Protein AF-0000000068983010 (afdb_homodimer)

Radius of gyration: 20.4 Å; Cα contacts (8 Å, |Δi|>4): 588; chains: 2; bounding box: 43×66×49 Å

Structure (mmCIF, N/CA/C/O backbone):
data_AF-0000000068983010-model_v1
#
loop_
_entity.id
_entity.type
_entity.pdbx_description
1 polymer A0A066UBY5_9GAMM
#
loop_
_atom_site.group_PDB
_atom_site.id
_atom_site.type_symbol
_atom_site.label_atom_id
_atom_site.label_alt_id
_atom_site.label_comp_id
_atom_site.label_asym_id
_atom_site.label_entity_id
_atom_site.label_seq_id
_atom_site.pdbx_PDB_ins_code
_atom_site.Cartn_x
_atom_site.Cartn_y
_atom_site.Cartn_z
_atom_site.occupancy
_atom_site.B_iso_or_equiv
_atom_site.auth_seq_id
_atom_site.auth_comp_id
_atom_site.auth_asym_id
_atom_site.auth_atom_id
_atom_site.pdbx_PDB_model_num
ATOM 1 N N . MET A 1 1 ? -6.391 33.156 11.242 1 61.56 1 MET A N 1
ATOM 2 C CA . MET A 1 1 ? -6.16 32.812 9.844 1 61.56 1 MET A CA 1
ATOM 3 C C . MET A 1 1 ? -7.266 31.906 9.305 1 61.56 1 MET A C 1
ATOM 5 O O . MET A 1 1 ? -7.684 30.969 9.984 1 61.56 1 MET A O 1
ATOM 9 N N . ASN A 1 2 ? -7.977 32.406 8.289 1 79.44 2 ASN A N 1
ATOM 10 C CA . ASN A 1 2 ? -9.094 31.641 7.723 1 79.44 2 ASN A CA 1
ATOM 11 C C . ASN A 1 2 ? -8.617 30.438 6.922 1 79.44 2 ASN A C 1
ATOM 13 O O . ASN A 1 2 ? -8.008 30.594 5.863 1 79.44 2 ASN A O 1
ATOM 17 N N . VAL A 1 3 ? -8.664 29.297 7.594 1 84.75 3 VAL A N 1
ATOM 18 C CA . VAL A 1 3 ? -8.164 28.109 6.895 1 84.75 3 VAL A CA 1
ATOM 19 C C . VAL A 1 3 ? -9.344 27.266 6.422 1 84.75 3 VAL A C 1
ATOM 21 O O . VAL A 1 3 ? -10.398 27.25 7.055 1 84.75 3 VAL A O 1
ATOM 24 N N . SER A 1 4 ? -9.18 26.781 5.191 1 90.44 4 SER A N 1
ATOM 25 C CA . SER A 1 4 ? -10.164 25.859 4.633 1 90.44 4 SER A CA 1
ATOM 26 C C . SER A 1 4 ? -9.586 24.453 4.473 1 90.44 4 SER A C 1
ATOM 28 O O . SER A 1 4 ? -8.406 24.297 4.141 1 90.44 4 SER A O 1
ATOM 30 N N . LEU A 1 5 ? -10.445 23.531 4.836 1 91.62 5 LEU A N 1
ATOM 31 C CA . LEU A 1 5 ? -10.062 22.125 4.645 1 91.62 5 LEU A CA 1
ATOM 32 C C . LEU A 1 5 ? -10.859 21.5 3.512 1 91.62 5 LEU A C 1
ATOM 34 O O . LEU A 1 5 ? -12.086 21.578 3.494 1 91.62 5 LEU A O 1
ATOM 38 N N . ILE A 1 6 ? -10.141 20.938 2.568 1 88.62 6 ILE A N 1
ATOM 39 C CA . ILE A 1 6 ? -10.773 20.281 1.424 1 88.62 6 ILE A CA 1
ATOM 40 C C . ILE A 1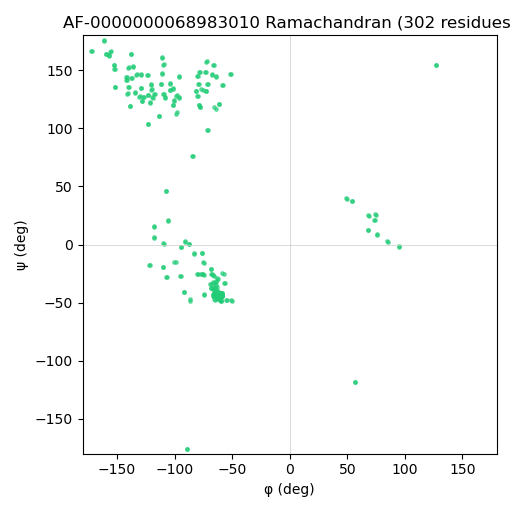 6 ? -10.32 18.828 1.332 1 88.62 6 ILE A C 1
ATOM 42 O O . ILE A 1 6 ? -9.18 18.516 1.66 1 88.62 6 ILE A O 1
ATOM 46 N N . GLU A 1 7 ? -11.281 17.953 0.859 1 88.5 7 GLU A N 1
ATOM 47 C CA . GLU A 1 7 ? -10.953 16.531 0.808 1 88.5 7 GLU A CA 1
ATOM 48 C C . GLU A 1 7 ? -11.484 15.883 -0.468 1 88.5 7 GLU A C 1
ATOM 50 O O . GLU A 1 7 ? -12.5 16.328 -1.017 1 88.5 7 GLU A O 1
ATOM 55 N N . GLY A 1 8 ? -10.797 14.828 -0.878 1 82.12 8 GLY A N 1
ATOM 56 C CA . GLY A 1 8 ? -11.305 14.016 -1.969 1 82.12 8 GLY A CA 1
ATOM 57 C C . GLY A 1 8 ? -10.305 13.82 -3.09 1 82.12 8 GLY A C 1
ATOM 58 O O . GLY A 1 8 ? -9.375 14.617 -3.24 1 82.12 8 GLY A O 1
ATOM 59 N N . SER A 1 9 ? -10.43 12.75 -3.85 1 71.81 9 SER A N 1
ATOM 60 C CA . SER A 1 9 ? -9.578 12.461 -5 1 71.81 9 SER A CA 1
ATOM 61 C C . SER A 1 9 ? -9.758 13.516 -6.094 1 71.81 9 SER A C 1
ATOM 63 O O . SER A 1 9 ? -8.789 13.898 -6.758 1 71.81 9 SER A O 1
ATOM 65 N N . LEU A 1 10 ? -10.891 14.039 -6.207 1 69.5 10 LEU A N 1
ATOM 66 C CA . LEU A 1 10 ? -11.172 15.047 -7.223 1 69.5 10 LEU A CA 1
ATOM 67 C C . LEU A 1 10 ? -10.43 16.344 -6.922 1 69.5 10 LEU A C 1
ATOM 69 O O . LEU A 1 10 ? -9.93 17 -7.836 1 69.5 10 LEU A O 1
ATOM 73 N N . VAL A 1 11 ? -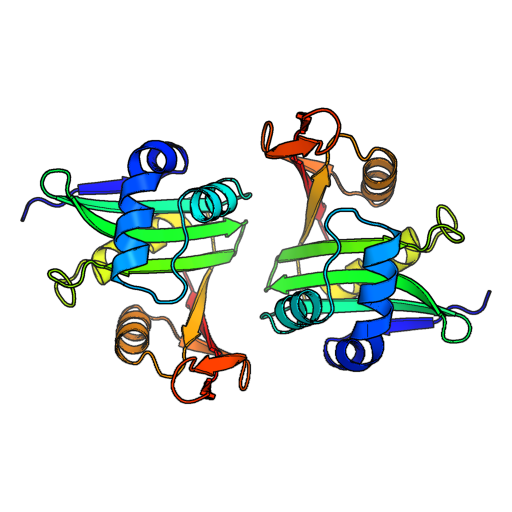10.281 16.625 -5.715 1 72.25 11 VAL A N 1
ATOM 74 C CA . VAL A 1 11 ? -9.562 17.828 -5.293 1 72.25 11 VAL A CA 1
ATOM 75 C C . VAL A 1 11 ? -8.086 17.703 -5.656 1 72.25 11 VAL A C 1
ATOM 77 O O . VAL A 1 11 ? -7.445 18.688 -6.027 1 72.25 11 VAL A O 1
ATOM 80 N N . ALA A 1 12 ? -7.789 16.484 -5.727 1 72.81 12 ALA A N 1
ATOM 81 C CA . ALA A 1 12 ? -6.371 16.172 -5.906 1 72.81 12 ALA A CA 1
ATOM 82 C C . ALA A 1 12 ? -5.859 16.719 -7.238 1 72.81 12 ALA A C 1
ATOM 84 O O . ALA A 1 12 ? -4.742 17.234 -7.316 1 72.81 12 ALA A O 1
ATOM 85 N N . LYS A 1 13 ? -6.688 16.672 -8.234 1 81.12 13 LYS A N 1
ATOM 86 C CA . LYS A 1 13 ? -6.219 17.062 -9.562 1 81.12 13 LYS A CA 1
ATOM 87 C C . LYS A 1 13 ? -5.879 18.562 -9.602 1 81.12 13 LYS A C 1
ATOM 89 O O . LYS A 1 13 ? -4.902 18.953 -10.234 1 81.12 13 LYS A O 1
ATOM 94 N N . TYR A 1 14 ? -6.578 19.297 -8.867 1 87.06 14 TYR A N 1
ATOM 95 C CA . TYR A 1 14 ? -6.383 20.734 -8.82 1 87.06 14 TYR A CA 1
ATOM 96 C C . TYR A 1 14 ? -5.129 21.094 -8.023 1 87.06 14 TYR A C 1
ATOM 98 O O . TYR A 1 14 ? -4.438 22.062 -8.344 1 87.06 14 TYR A O 1
ATOM 106 N N . TYR A 1 15 ? -4.77 20.266 -7.172 1 92.38 15 TYR A N 1
ATOM 107 C CA . TYR A 1 15 ? -3.727 20.625 -6.219 1 92.38 15 TYR A CA 1
ATOM 108 C C . TYR A 1 15 ? -2.439 19.859 -6.508 1 92.38 15 TYR A C 1
ATOM 110 O O . TYR A 1 15 ? -1.436 20.047 -5.816 1 92.38 15 TYR A O 1
ATOM 118 N N . LEU A 1 16 ? -2.451 19.078 -7.496 1 94.38 16 LEU A N 1
ATOM 119 C CA . LEU A 1 16 ? -1.327 18.172 -7.723 1 94.38 16 LEU A CA 1
ATOM 120 C C . LEU A 1 16 ? -0.015 18.953 -7.797 1 94.38 16 LEU A C 1
ATOM 122 O O . LEU A 1 16 ? 0.958 18.594 -7.129 1 94.38 16 LEU A O 1
ATOM 126 N N . GLU A 1 17 ? -0.003 20 -8.547 1 95.5 17 GLU A N 1
ATOM 127 C CA . GLU A 1 17 ? 1.214 20.781 -8.719 1 95.5 17 GLU A CA 1
ATOM 128 C C . GLU A 1 17 ? 1.62 21.453 -7.406 1 95.5 17 GLU A C 1
ATOM 130 O O . GLU A 1 17 ? 2.807 21.531 -7.082 1 95.5 17 GLU A O 1
ATOM 135 N N . LYS A 1 18 ? 0.673 22.016 -6.73 1 95.69 18 LYS A N 1
ATOM 136 C CA . LYS A 1 18 ? 0.95 22.672 -5.461 1 95.69 18 LYS A CA 1
ATOM 137 C C . LYS A 1 18 ? 1.506 21.688 -4.434 1 95.69 18 LYS A C 1
ATOM 139 O O . LYS A 1 18 ? 2.436 22.016 -3.693 1 95.69 18 LYS A O 1
ATOM 144 N N . LEU A 1 19 ? 0.944 20.531 -4.434 1 96.25 19 LEU A N 1
ATOM 145 C CA . LEU A 1 19 ? 1.413 19.5 -3.516 1 96.25 19 LEU A CA 1
ATOM 146 C C . LEU A 1 19 ? 2.84 19.078 -3.852 1 96.25 19 LEU A C 1
ATOM 148 O O . LEU A 1 19 ? 3.678 18.938 -2.959 1 96.25 19 LEU A O 1
ATOM 152 N N . ALA A 1 20 ? 3.082 18.906 -5.133 1 96.94 20 ALA A N 1
ATOM 153 C CA . ALA A 1 20 ? 4.422 18.516 -5.57 1 96.94 20 ALA A CA 1
ATOM 154 C C . ALA A 1 20 ? 5.449 19.578 -5.195 1 96.94 20 ALA A C 1
ATOM 156 O O . ALA A 1 20 ? 6.566 19.25 -4.785 1 96.94 20 ALA A O 1
ATOM 157 N N . ARG A 1 21 ? 5.066 20.781 -5.387 1 96.12 21 ARG A N 1
ATOM 158 C CA . ARG A 1 21 ? 5.957 21.875 -5.016 1 96.12 21 ARG A CA 1
ATOM 159 C C . ARG A 1 21 ? 6.27 21.844 -3.523 1 96.12 21 ARG A C 1
ATOM 161 O O . ARG A 1 21 ? 7.43 21.969 -3.123 1 96.12 21 ARG A O 1
ATOM 168 N N . LEU A 1 22 ? 5.242 21.703 -2.717 1 96.38 22 LEU A N 1
ATOM 169 C CA . LEU A 1 22 ? 5.438 21.609 -1.273 1 96.38 22 LEU A CA 1
ATOM 170 C C . LEU A 1 22 ? 6.312 20.422 -0.907 1 96.38 22 LEU A C 1
ATOM 172 O O . LEU A 1 22 ? 7.199 20.531 -0.055 1 96.38 22 LEU A O 1
ATOM 176 N N . GLU A 1 23 ? 6.027 19.297 -1.547 1 96.69 23 GLU A N 1
ATOM 177 C CA . GLU A 1 23 ? 6.875 18.125 -1.382 1 96.69 23 GLU A CA 1
ATOM 178 C C . GLU A 1 23 ? 8.344 18.469 -1.6 1 96.69 23 GLU A C 1
ATOM 180 O O . GLU A 1 23 ? 9.195 18.125 -0.771 1 96.69 23 GLU A O 1
ATOM 185 N N . SER A 1 24 ? 8.648 19.125 -2.629 1 96.62 24 SER A N 1
ATOM 186 C CA . SER A 1 24 ? 10.023 19.422 -3.014 1 96.62 24 SER A CA 1
ATOM 187 C C . SER A 1 24 ? 10.695 20.344 -1.999 1 96.62 24 SER A C 1
ATOM 189 O O . SER A 1 24 ? 11.914 20.297 -1.825 1 96.62 24 SER A O 1
ATOM 191 N N . GLU A 1 25 ? 9.984 21.125 -1.323 1 95.94 25 GLU A N 1
ATOM 192 C CA . GLU A 1 25 ? 10.5 22.031 -0.314 1 95.94 25 GLU A CA 1
ATOM 193 C C . GLU A 1 25 ? 10.781 21.312 1.001 1 95.94 25 GLU A C 1
ATOM 195 O O . GLU A 1 25 ? 11.625 21.75 1.789 1 95.94 25 GLU A O 1
ATOM 200 N N . LEU A 1 26 ? 10.062 20.234 1.185 1 94.62 26 LEU A N 1
ATOM 201 C CA . LEU A 1 26 ? 10.039 19.672 2.529 1 94.62 26 LEU A CA 1
ATOM 202 C C . LEU A 1 26 ? 10.852 18.375 2.586 1 94.62 26 LEU A C 1
ATOM 204 O O . LEU A 1 26 ? 11.398 18.031 3.637 1 94.62 26 LEU A O 1
ATOM 208 N N . PHE A 1 27 ? 10.93 17.688 1.42 1 93.19 27 PHE A N 1
ATOM 209 C CA . PHE A 1 27 ? 11.445 16.328 1.504 1 93.19 27 PHE A CA 1
ATOM 210 C C . PHE A 1 27 ? 12.562 16.109 0.498 1 93.19 27 PHE A C 1
ATOM 212 O O . PHE A 1 27 ? 12.492 16.594 -0.634 1 93.19 27 PHE A O 1
ATOM 219 N N . ASN A 1 28 ? 13.539 15.266 0.911 1 90 28 ASN A N 1
ATOM 220 C CA . ASN A 1 28 ? 14.594 14.844 -0.007 1 90 28 ASN A CA 1
ATOM 221 C C . ASN A 1 28 ? 14.102 13.789 -0.986 1 90 28 ASN A C 1
ATOM 223 O O . ASN A 1 28 ? 14.617 13.672 -2.096 1 90 28 ASN A O 1
ATOM 227 N N . ASP A 1 29 ? 13.055 13.039 -0.563 1 91.19 29 ASP A N 1
ATOM 228 C CA . ASP A 1 29 ? 12.43 12.031 -1.41 1 91.19 29 ASP A CA 1
ATOM 229 C C . ASP A 1 29 ? 11.055 12.5 -1.894 1 91.19 29 ASP A C 1
ATOM 231 O O . ASP A 1 29 ? 10.102 11.719 -1.928 1 91.19 29 ASP A O 1
ATOM 235 N N . ALA A 1 30 ? 11.055 13.703 -2.318 1 96.31 30 ALA A N 1
ATOM 236 C CA . ALA A 1 30 ? 9.82 14.383 -2.697 1 96.31 30 ALA A CA 1
ATOM 237 C C . ALA A 1 30 ? 9.094 13.625 -3.805 1 96.31 30 ALA A C 1
ATOM 239 O O . ALA A 1 30 ? 9.727 13.133 -4.742 1 96.31 30 ALA A O 1
ATOM 240 N N . TRP A 1 31 ? 7.809 13.539 -3.645 1 96 31 TRP A N 1
ATOM 241 C CA . TRP A 1 31 ? 6.949 13.016 -4.703 1 96 31 TRP A CA 1
ATOM 242 C C . TRP A 1 31 ? 6.648 14.094 -5.738 1 96 31 TRP A C 1
ATOM 244 O O . TRP A 1 31 ? 6.305 15.227 -5.387 1 96 31 TRP A O 1
ATOM 254 N N . ASP A 1 32 ? 6.805 13.75 -6.941 1 96.62 32 ASP A N 1
ATOM 255 C CA . ASP A 1 32 ? 6.43 14.688 -7.996 1 96.62 32 ASP A CA 1
ATOM 256 C C . ASP A 1 32 ? 4.969 14.508 -8.398 1 96.62 32 ASP A C 1
ATOM 258 O O . ASP A 1 32 ? 4.238 13.734 -7.777 1 96.62 32 ASP A O 1
ATOM 262 N N . VAL A 1 33 ? 4.566 15.242 -9.391 1 95.38 33 VAL A N 1
ATOM 263 C CA . VAL A 1 33 ? 3.172 15.258 -9.828 1 95.38 33 VAL A CA 1
ATOM 264 C C . VAL A 1 33 ? 2.742 13.852 -10.234 1 95.38 33 VAL A C 1
ATOM 266 O O . VAL A 1 33 ? 1.666 13.383 -9.844 1 95.38 33 VAL A O 1
ATOM 269 N N . LEU A 1 34 ? 3.525 13.156 -10.938 1 91.69 34 LEU A N 1
ATOM 270 C CA . LEU A 1 34 ? 3.201 11.82 -11.422 1 91.69 34 LEU A CA 1
ATOM 271 C C . LEU A 1 34 ? 3.07 10.836 -10.266 1 91.69 34 LEU A C 1
ATOM 273 O O . LEU A 1 34 ? 2.16 10.008 -10.25 1 91.69 34 LEU A O 1
ATOM 277 N N . ALA A 1 35 ? 3.979 10.914 -9.352 1 93 35 ALA A N 1
ATOM 278 C CA . ALA A 1 35 ? 3.949 10.031 -8.188 1 93 35 ALA A CA 1
ATOM 279 C C . ALA A 1 35 ? 2.693 10.266 -7.352 1 93 35 ALA A C 1
ATOM 281 O O . ALA A 1 35 ? 2.01 9.312 -6.969 1 93 35 ALA A O 1
ATOM 282 N N . ILE A 1 36 ? 2.365 11.539 -7.105 1 94.94 36 ILE A N 1
ATOM 283 C CA . ILE A 1 36 ? 1.188 11.867 -6.312 1 94.94 36 ILE A CA 1
ATOM 284 C C . ILE A 1 36 ? -0.073 11.406 -7.043 1 94.94 36 ILE A C 1
ATOM 286 O O . ILE A 1 36 ? -0.959 10.797 -6.441 1 94.94 36 ILE A O 1
ATOM 290 N N . SER A 1 37 ? -0.12 11.664 -8.266 1 91.44 37 SER A N 1
ATOM 291 C CA . SER A 1 37 ? -1.269 11.242 -9.062 1 91.44 37 SER A CA 1
ATOM 292 C C . SER A 1 37 ? -1.446 9.727 -9.031 1 91.44 37 SER A C 1
ATOM 294 O O . SER A 1 37 ? -2.568 9.234 -8.906 1 91.44 37 SER A O 1
ATOM 296 N N . SER A 1 38 ? -0.349 9.016 -9.148 1 88.12 38 SER A N 1
ATOM 297 C CA . SER A 1 38 ? -0.387 7.555 -9.117 1 88.12 38 SER A CA 1
ATOM 298 C C . SER A 1 38 ? -0.933 7.047 -7.785 1 88.12 38 SER A C 1
ATOM 300 O O . SER A 1 38 ? -1.796 6.164 -7.758 1 88.12 38 SER A O 1
ATOM 302 N N . VAL A 1 39 ? -0.437 7.613 -6.762 1 91.12 39 VAL A N 1
ATOM 303 C CA . VAL A 1 39 ? -0.874 7.207 -5.43 1 91.12 39 VAL A CA 1
ATOM 304 C C . VAL A 1 39 ? -2.363 7.5 -5.262 1 91.12 39 VAL A C 1
ATOM 306 O O . VAL A 1 39 ? -3.117 6.66 -4.766 1 91.12 39 VAL A O 1
ATOM 309 N N . LEU A 1 40 ? -2.812 8.617 -5.715 1 92.56 40 LEU A N 1
ATOM 310 C CA . LEU A 1 40 ? -4.188 9.062 -5.504 1 92.56 40 LEU A CA 1
ATOM 311 C C . LEU A 1 40 ? -5.152 8.289 -6.398 1 92.56 40 LEU A C 1
ATOM 313 O O . LEU A 1 40 ? -6.363 8.312 -6.172 1 92.56 40 LEU A O 1
ATOM 317 N N . SER A 1 41 ? -4.652 7.645 -7.367 1 87.38 41 SER A N 1
ATOM 318 C CA . SER A 1 41 ? -5.492 6.84 -8.25 1 87.38 41 SER A CA 1
ATOM 319 C C . SER A 1 41 ? -5.758 5.461 -7.648 1 87.38 41 SER A C 1
ATOM 321 O O . SER A 1 41 ? -6.594 4.711 -8.156 1 87.38 41 SER A O 1
ATOM 323 N N . GLY A 1 42 ? -5.109 5.176 -6.566 1 88.75 42 GLY A N 1
ATOM 324 C CA . GLY A 1 42 ? -5.277 3.883 -5.93 1 88.75 42 GLY A CA 1
ATOM 325 C C . GLY A 1 42 ? -6.621 3.729 -5.242 1 88.75 42 GLY A C 1
ATOM 326 O O . GLY A 1 42 ? -7.223 4.715 -4.816 1 88.75 42 GLY A O 1
ATOM 327 N N . PHE A 1 43 ? -7.035 2.451 -5.066 1 89.94 43 PHE A N 1
ATOM 328 C CA . PHE A 1 43 ? -8.281 2.137 -4.375 1 89.94 43 PHE A CA 1
ATOM 329 C C . PHE A 1 43 ? -8.242 2.637 -2.938 1 89.94 43 PHE A C 1
ATOM 331 O O . PHE A 1 43 ? -7.309 2.338 -2.193 1 89.94 43 PHE A O 1
ATOM 338 N N . GLY A 1 44 ? -9.219 3.531 -2.623 1 92.12 44 GLY A N 1
ATOM 339 C CA . GLY A 1 44 ? -9.328 4.035 -1.264 1 92.12 44 GLY A CA 1
ATOM 340 C C . GLY A 1 44 ? -8.43 5.223 -0.991 1 92.12 44 GLY A C 1
ATOM 341 O O . GLY A 1 44 ? -8.414 5.758 0.12 1 92.12 44 GLY A O 1
ATOM 342 N N . ALA A 1 45 ? -7.723 5.652 -2.016 1 93.31 45 ALA A N 1
ATOM 343 C CA . ALA A 1 45 ? -6.789 6.762 -1.823 1 93.31 45 ALA A CA 1
ATOM 344 C C . ALA A 1 45 ? -7.527 8.094 -1.793 1 93.31 45 ALA A C 1
ATOM 346 O O . ALA A 1 45 ? -8.539 8.266 -2.473 1 93.31 45 ALA A O 1
ATOM 347 N N . GLY A 1 46 ? -6.969 9 -1.017 1 94.31 46 GLY A N 1
ATOM 348 C CA . GLY A 1 46 ? -7.48 10.359 -0.938 1 94.31 46 GLY A CA 1
ATOM 349 C C . GLY A 1 46 ? -6.473 11.344 -0.371 1 94.31 46 GLY A C 1
ATOM 350 O O . GLY A 1 46 ? -5.367 10.953 0.01 1 94.31 46 GLY A O 1
ATOM 351 N N . VAL A 1 47 ? -6.941 12.617 -0.389 1 96.88 47 VAL A N 1
ATOM 352 C CA . VAL A 1 47 ? -6.07 13.656 0.136 1 96.88 47 VAL A CA 1
ATOM 353 C C . VAL A 1 47 ? -6.898 14.688 0.898 1 96.88 47 VAL A C 1
ATOM 355 O O . VAL A 1 47 ? -8.047 14.961 0.537 1 96.88 47 VAL A O 1
ATOM 358 N N . ILE A 1 48 ? -6.375 15.148 1.947 1 96.31 48 ILE A N 1
ATOM 359 C CA . ILE A 1 48 ? -6.867 16.297 2.691 1 96.31 48 ILE A CA 1
ATOM 360 C C . ILE A 1 48 ? -5.898 17.469 2.527 1 96.31 48 ILE A C 1
ATOM 362 O O . ILE A 1 48 ? -4.691 17.312 2.717 1 96.31 48 ILE A O 1
ATOM 366 N N . VAL A 1 49 ? -6.488 18.641 2.16 1 96.12 49 VAL A N 1
ATOM 367 C CA . VAL A 1 49 ? -5.66 19.828 1.953 1 96.12 49 VAL A CA 1
ATOM 368 C C . VAL A 1 49 ? -6.148 20.953 2.854 1 96.12 49 VAL A C 1
ATOM 370 O O . VAL A 1 49 ? -7.352 21.203 2.951 1 96.12 49 VAL A O 1
ATOM 373 N N . VAL A 1 50 ? -5.211 21.5 3.557 1 95.44 50 VAL A N 1
ATOM 374 C CA . VAL A 1 50 ? -5.473 22.734 4.297 1 95.44 50 VAL A CA 1
ATOM 375 C C . VAL A 1 50 ? -4.91 23.922 3.525 1 95.44 50 VAL A C 1
ATOM 377 O O . VAL A 1 50 ? -3.721 23.969 3.211 1 95.44 50 VAL A O 1
ATOM 380 N N . GLU A 1 51 ? -5.762 24.812 3.26 1 93.94 51 GLU A N 1
ATOM 381 C CA . GLU A 1 51 ? -5.336 25.953 2.451 1 93.94 51 GLU A CA 1
ATOM 382 C C . GLU A 1 51 ? -5.801 27.266 3.062 1 93.94 51 GLU A C 1
ATOM 384 O O . GLU A 1 51 ? -6.797 27.312 3.791 1 93.94 51 GLU A O 1
ATOM 389 N N . SER A 1 52 ? -4.98 28.281 2.885 1 92.81 52 SER A N 1
ATOM 390 C CA . SER A 1 52 ? -5.32 29.672 3.189 1 92.81 52 SER A CA 1
ATOM 391 C C . SER A 1 52 ? -4.895 30.594 2.064 1 92.81 52 SER A C 1
ATOM 393 O O . SER A 1 52 ? -3.75 30.547 1.606 1 92.81 52 SER A O 1
ATOM 395 N N . ASP A 1 53 ? -5.848 31.5 1.597 1 90.38 53 ASP A N 1
ATOM 396 C CA . ASP A 1 53 ? -5.57 32.469 0.552 1 90.38 53 ASP A CA 1
ATOM 397 C C . ASP A 1 53 ? -4.902 31.812 -0.655 1 90.38 53 ASP A C 1
ATOM 399 O O . ASP A 1 53 ? -3.867 32.281 -1.131 1 90.38 53 ASP A O 1
ATOM 403 N N . GLN A 1 54 ? -5.324 30.609 -1.044 1 85.88 54 GLN A N 1
ATOM 404 C CA . GLN A 1 54 ? -4.926 29.859 -2.232 1 85.88 54 GLN A CA 1
ATOM 405 C C . GLN A 1 54 ? -3.541 29.25 -2.059 1 85.88 54 GLN A C 1
ATOM 407 O O . GLN A 1 54 ? -2.961 28.734 -3.016 1 85.88 54 GLN A O 1
ATOM 412 N N . GLU A 1 55 ? -3.117 29.375 -0.814 1 91.75 55 GLU A N 1
ATOM 413 C CA . GLU A 1 55 ? -1.85 28.719 -0.501 1 91.75 55 GLU A CA 1
ATOM 414 C C . GLU A 1 55 ? -2.07 27.438 0.291 1 91.75 55 GLU A C 1
ATOM 416 O O . GLU A 1 55 ? -2.844 27.422 1.25 1 91.75 55 GLU A O 1
ATOM 421 N N . VAL A 1 56 ? -1.395 26.406 -0.143 1 94.75 56 VAL A N 1
ATOM 422 C CA . VAL A 1 56 ? -1.475 25.156 0.592 1 94.75 56 VAL A CA 1
ATOM 423 C C . VAL A 1 56 ? -0.578 25.219 1.826 1 94.75 56 VAL A C 1
ATOM 425 O O . VAL A 1 56 ? 0.635 25.406 1.711 1 94.75 56 VAL A O 1
ATOM 428 N N . LEU A 1 57 ? -1.2 25.062 2.99 1 95.81 57 LEU A N 1
ATOM 429 C CA . LEU A 1 57 ? -0.474 25.141 4.254 1 95.81 57 LEU A CA 1
ATOM 430 C C . LEU A 1 57 ? -0.064 23.75 4.727 1 95.81 57 LEU A C 1
ATOM 432 O O . LEU A 1 57 ? 0.899 23.609 5.484 1 95.81 57 LEU A O 1
ATOM 436 N N . GLY A 1 58 ? -0.821 22.734 4.328 1 96.12 58 GLY A N 1
ATOM 437 C CA . GLY A 1 58 ? -0.557 21.344 4.684 1 96.12 58 GLY A CA 1
ATOM 438 C C . GLY A 1 58 ? -1.457 20.359 3.963 1 96.12 58 GLY A C 1
ATOM 439 O O . GLY A 1 58 ? -2.416 20.766 3.299 1 96.12 58 GLY A O 1
ATOM 440 N N . TYR A 1 59 ? -1.056 19.094 4.043 1 96.81 59 TYR A N 1
ATOM 441 C CA . TYR A 1 59 ? -1.854 18.062 3.393 1 96.81 59 TYR A CA 1
ATOM 442 C C . TYR A 1 59 ? -1.604 16.703 4.027 1 96.81 59 TYR A C 1
ATOM 444 O O . TYR A 1 59 ? -0.655 16.531 4.797 1 96.81 59 TYR A O 1
ATOM 452 N N . CYS A 1 60 ? -2.516 15.805 3.766 1 97.5 60 CYS A N 1
ATOM 453 C CA . CYS A 1 60 ? -2.375 14.391 4.113 1 97.5 60 CYS A CA 1
ATOM 454 C C . CYS A 1 60 ? -2.875 13.5 2.984 1 97.5 60 CYS A C 1
ATOM 456 O O . CYS A 1 60 ? -4.023 13.625 2.553 1 97.5 60 CYS A O 1
ATOM 458 N N . ILE A 1 61 ? -1.996 12.734 2.498 1 97.06 61 ILE A N 1
ATOM 459 C CA . ILE A 1 61 ? -2.381 11.695 1.556 1 97.06 61 ILE A CA 1
ATOM 460 C C . IL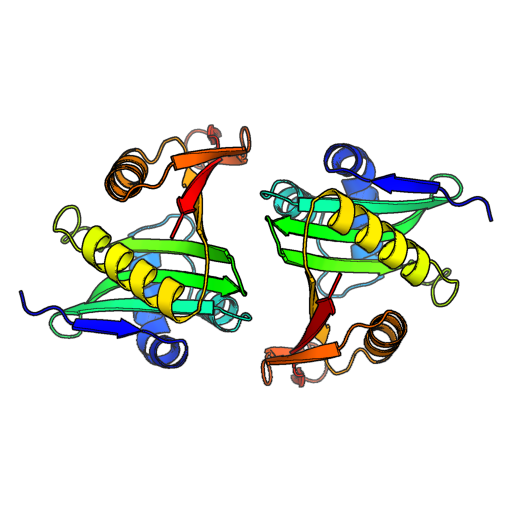E A 1 61 ? -2.564 10.375 2.299 1 97.06 61 ILE A C 1
ATOM 462 O O . ILE A 1 61 ? -1.691 9.953 3.064 1 97.06 61 ILE A O 1
ATOM 466 N N . TYR A 1 62 ? -3.742 9.789 2.088 1 97 62 TYR A N 1
ATOM 467 C CA . TYR A 1 62 ? -4.086 8.578 2.832 1 97 62 TYR A CA 1
ATOM 468 C C . TYR A 1 62 ? -4.758 7.555 1.926 1 97 62 TYR A C 1
ATOM 470 O O . TYR A 1 62 ? -5.102 7.859 0.782 1 97 62 TYR A O 1
ATOM 478 N N . GLN A 1 63 ? -4.797 6.352 2.42 1 95.44 63 GLN A N 1
ATOM 479 C CA . GLN A 1 63 ? -5.578 5.281 1.807 1 95.44 63 GLN A CA 1
ATOM 480 C C . GLN A 1 63 ? -6.48 4.605 2.834 1 95.44 63 GLN A C 1
ATOM 482 O O . GLN A 1 63 ? -6.02 4.199 3.902 1 95.44 63 GLN A O 1
ATOM 487 N N . ALA A 1 64 ? -7.762 4.594 2.559 1 95.19 64 ALA A N 1
ATOM 488 C CA . ALA A 1 64 ? -8.727 3.906 3.414 1 95.19 64 ALA A CA 1
ATOM 489 C C . ALA A 1 64 ? -9.352 2.717 2.691 1 95.19 64 ALA A C 1
ATOM 491 O O . ALA A 1 64 ? -10.117 2.893 1.741 1 95.19 64 ALA A O 1
ATOM 492 N N . VAL A 1 65 ? -8.992 1.576 3.17 1 94.5 65 VAL A N 1
ATOM 493 C CA . VAL A 1 65 ? -9.5 0.339 2.592 1 94.5 65 VAL A CA 1
ATOM 494 C C . VAL A 1 65 ? -10.188 -0.492 3.672 1 94.5 65 VAL A C 1
ATOM 496 O O . VAL A 1 65 ? -9.523 -1.105 4.508 1 94.5 65 VAL A O 1
ATOM 499 N N . PHE A 1 66 ? -11.508 -0.45 3.602 1 94.31 66 PHE A N 1
ATOM 500 C CA . PHE A 1 66 ? -12.32 -1.161 4.578 1 94.31 66 PHE A CA 1
ATOM 501 C C . PHE A 1 66 ? -11.977 -0.72 5.996 1 94.31 66 PHE A C 1
ATOM 503 O O . PHE A 1 66 ? -12.062 0.465 6.32 1 94.31 66 PHE A O 1
ATOM 510 N N . GLU A 1 67 ? -11.492 -1.643 6.859 1 96.12 67 GLU A N 1
ATOM 511 C CA . GLU A 1 67 ? -11.367 -1.325 8.281 1 96.12 67 GLU A CA 1
ATOM 512 C C . GLU A 1 67 ? -10.031 -0.659 8.578 1 96.12 67 GLU A C 1
ATOM 514 O O . GLU A 1 67 ? -9.758 -0.287 9.727 1 96.12 67 GLU A O 1
ATOM 519 N N . VAL A 1 68 ? -9.227 -0.473 7.547 1 96.94 68 VAL A N 1
ATOM 520 C CA . VAL A 1 68 ? -7.887 0.045 7.789 1 96.94 68 VAL A CA 1
ATOM 521 C C . VAL A 1 68 ? -7.645 1.278 6.922 1 96.94 68 VAL A C 1
ATOM 523 O O . VAL A 1 68 ? -7.867 1.248 5.711 1 96.94 68 VAL A O 1
ATOM 526 N N . ALA A 1 69 ? -7.25 2.316 7.539 1 97.75 69 ALA A N 1
ATOM 527 C CA . ALA A 1 69 ? -6.723 3.488 6.848 1 97.75 69 ALA A CA 1
ATOM 528 C C . ALA A 1 69 ? -5.227 3.652 7.105 1 97.75 69 ALA A C 1
ATOM 530 O O . ALA A 1 69 ? -4.727 3.264 8.164 1 97.75 69 ALA A O 1
ATOM 531 N N . GLU A 1 70 ? -4.562 4.156 6.156 1 97.81 70 GLU A N 1
ATOM 532 C CA . GLU A 1 70 ? -3.129 4.391 6.281 1 97.81 70 GLU A CA 1
ATOM 533 C C . GLU A 1 70 ? -2.764 5.809 5.848 1 97.81 70 GLU A C 1
ATOM 535 O O . GLU A 1 70 ? -3.182 6.262 4.781 1 97.81 70 GLU A O 1
ATOM 540 N N . ILE A 1 71 ? -2.08 6.488 6.707 1 98.25 71 ILE A N 1
ATOM 541 C CA . ILE A 1 71 ? -1.469 7.754 6.312 1 98.25 71 ILE A CA 1
ATOM 542 C C . ILE A 1 71 ? -0.197 7.484 5.512 1 98.25 71 ILE A C 1
ATOM 544 O O . ILE A 1 71 ? 0.749 6.879 6.023 1 98.25 71 ILE A O 1
ATOM 548 N N . LEU A 1 72 ? -0.197 7.918 4.32 1 96.62 72 LEU A N 1
ATOM 549 C CA . LEU A 1 72 ? 0.946 7.695 3.443 1 96.62 72 LEU A CA 1
ATOM 550 C C . LEU A 1 72 ? 1.932 8.859 3.531 1 96.62 72 LEU A C 1
ATOM 552 O O . LEU A 1 72 ? 3.146 8.648 3.484 1 96.62 72 LEU A O 1
ATOM 556 N N . ARG A 1 73 ? 1.363 10.031 3.578 1 96.62 73 ARG A N 1
ATOM 557 C CA . ARG A 1 73 ? 2.145 11.258 3.645 1 96.62 73 ARG A CA 1
ATOM 558 C C . ARG A 1 73 ? 1.376 12.359 4.367 1 96.62 73 ARG A C 1
ATOM 560 O O . ARG A 1 73 ? 0.173 12.531 4.156 1 96.62 73 ARG A O 1
ATOM 567 N N . ILE A 1 74 ? 2.086 13.008 5.223 1 96.94 74 ILE A N 1
ATOM 568 C CA . ILE A 1 74 ? 1.521 14.188 5.863 1 96.94 74 ILE A CA 1
ATOM 569 C C . ILE A 1 74 ? 2.588 15.273 5.973 1 96.94 74 ILE A C 1
ATOM 571 O O . ILE A 1 74 ? 3.744 14.992 6.285 1 96.94 74 ILE A O 1
ATOM 575 N N . ALA A 1 75 ? 2.143 16.5 5.617 1 95.88 75 ALA A N 1
ATOM 576 C CA . ALA A 1 75 ? 3.127 17.578 5.656 1 95.88 75 ALA A CA 1
ATOM 577 C C . ALA A 1 75 ? 2.459 18.922 5.918 1 95.88 75 ALA A C 1
ATOM 579 O O . ALA A 1 75 ? 1.287 19.109 5.586 1 95.88 75 ALA A O 1
ATOM 580 N N . THR A 1 76 ? 3.217 19.734 6.527 1 96.12 76 THR A N 1
ATOM 581 C CA . THR A 1 76 ? 2.857 21.125 6.781 1 96.12 76 THR A CA 1
ATOM 582 C C . THR A 1 76 ? 3.969 22.062 6.32 1 96.12 76 THR A C 1
ATOM 584 O O . THR A 1 76 ? 5.148 21.797 6.562 1 96.12 76 THR A O 1
ATOM 587 N N . ALA A 1 77 ? 3.549 23.094 5.652 1 95.94 77 ALA A N 1
ATOM 588 C CA . ALA A 1 77 ? 4.531 24.078 5.215 1 95.94 77 ALA A CA 1
ATOM 589 C C . ALA A 1 77 ? 5.406 24.531 6.383 1 95.94 77 ALA A C 1
ATOM 591 O O . ALA A 1 77 ? 4.918 24.703 7.5 1 95.94 77 ALA A O 1
ATOM 592 N N . LYS A 1 78 ? 6.637 24.828 6.086 1 94 78 LYS A N 1
ATOM 593 C CA . LYS A 1 78 ? 7.621 25.141 7.117 1 94 78 LYS A CA 1
ATOM 594 C C . LYS A 1 78 ? 7.184 26.328 7.965 1 94 78 LYS A C 1
ATOM 596 O O . LYS A 1 78 ? 7.27 26.281 9.195 1 94 78 LYS A O 1
ATOM 601 N N . HIS A 1 79 ? 6.668 27.312 7.375 1 92 79 HIS A N 1
ATOM 602 C CA . HIS A 1 79 ? 6.316 28.562 8.062 1 92 79 HIS A CA 1
ATOM 603 C C . HIS A 1 79 ? 5.039 28.391 8.875 1 92 79 HIS A C 1
ATOM 605 O O . HIS A 1 79 ? 4.672 29.281 9.648 1 92 79 HIS A O 1
ATOM 611 N N . CYS A 1 80 ? 4.367 27.25 8.75 1 91.06 80 CYS A N 1
ATOM 612 C CA . CYS A 1 80 ? 3.113 27.016 9.453 1 91.06 80 CYS A CA 1
ATOM 613 C C . CYS A 1 80 ? 3.242 25.844 10.414 1 91.06 80 CYS A C 1
ATOM 615 O O . CYS A 1 80 ? 2.254 25.406 11.008 1 91.06 80 CYS A O 1
ATOM 617 N N . GLN A 1 81 ? 4.41 25.312 10.555 1 88.69 81 GLN A N 1
ATOM 618 C CA . GLN A 1 81 ? 4.609 24.172 11.445 1 88.69 81 GLN A CA 1
ATOM 619 C C . GLN A 1 81 ? 4.402 24.578 12.906 1 88.69 81 GLN A C 1
ATOM 621 O O . GLN A 1 81 ? 4.57 25.75 13.258 1 88.69 81 GLN A O 1
ATOM 626 N N . LYS A 1 82 ? 3.895 23.656 13.672 1 86.69 82 LYS A N 1
ATOM 627 C CA . LYS A 1 82 ? 3.652 23.828 15.102 1 86.69 82 LYS A CA 1
ATOM 628 C C . LYS A 1 82 ? 2.543 24.844 15.344 1 86.69 82 LYS A C 1
ATOM 630 O O . LYS A 1 82 ? 2.559 25.562 16.344 1 86.69 82 LYS A O 1
ATOM 635 N N . ASN A 1 83 ? 1.672 25 14.367 1 87.5 83 ASN A N 1
ATOM 636 C CA . ASN A 1 83 ? 0.558 25.938 14.492 1 87.5 83 ASN A CA 1
ATOM 637 C C . ASN A 1 83 ? -0.787 25.219 14.422 1 87.5 83 ASN A C 1
ATOM 639 O O . ASN A 1 83 ? -1.8 25.828 14.07 1 87.5 83 ASN A O 1
ATOM 643 N N . GLY A 1 84 ? -0.762 23.953 14.578 1 91.56 84 GLY A N 1
ATOM 644 C CA . GLY A 1 84 ? -2.01 23.219 14.734 1 91.56 84 GLY A CA 1
ATOM 645 C C . GLY A 1 84 ? -2.52 22.641 13.43 1 91.56 84 GLY A C 1
ATOM 646 O O . GLY A 1 84 ? -3.539 21.953 13.414 1 91.56 84 GLY A O 1
ATOM 647 N N . ILE A 1 85 ? -1.857 22.859 12.352 1 94.06 85 ILE A N 1
ATOM 648 C CA . ILE A 1 85 ? -2.295 22.375 11.047 1 94.06 85 ILE A CA 1
ATOM 649 C C . ILE A 1 85 ? -2.291 20.859 11.031 1 94.06 85 ILE A C 1
ATOM 651 O O . ILE A 1 85 ? -3.244 20.234 10.562 1 94.06 85 ILE A O 1
ATOM 655 N N . GLY A 1 86 ? -1.229 20.297 11.609 1 95 86 GLY A N 1
ATOM 656 C CA . GLY A 1 86 ? -1.17 18.844 11.711 1 95 86 GLY A CA 1
ATOM 657 C C . GLY A 1 86 ? -2.324 18.25 12.5 1 95 86 GLY A C 1
ATOM 658 O O . GLY A 1 86 ? -2.924 17.266 12.086 1 95 86 GLY A O 1
ATOM 659 N N . SER A 1 87 ? -2.633 18.922 13.562 1 94.69 87 SER A N 1
ATOM 660 C CA . SER A 1 87 ? -3.746 18.484 14.406 1 94.69 87 SER A CA 1
ATOM 661 C C . SER A 1 87 ? -5.074 18.609 13.664 1 94.69 87 SER A C 1
ATOM 663 O O . SER A 1 87 ? -5.922 17.719 13.758 1 94.69 87 SER A O 1
ATOM 665 N N . LEU A 1 88 ? -5.219 19.672 13 1 94.94 88 LEU A N 1
ATOM 666 C CA . LEU A 1 88 ? -6.426 19.891 12.211 1 94.94 88 LEU A CA 1
ATOM 667 C C . LEU A 1 88 ? -6.613 18.797 11.18 1 94.94 88 LEU A C 1
ATOM 669 O O . LEU A 1 88 ? -7.711 18.25 11.023 1 94.94 88 LEU A O 1
ATOM 673 N N . ILE A 1 89 ? -5.566 18.422 10.523 1 96.75 89 ILE A N 1
ATOM 674 C CA . ILE A 1 89 ? -5.586 17.406 9.484 1 96.75 89 ILE A CA 1
ATOM 675 C C . ILE A 1 89 ? -5.938 16.047 10.102 1 96.75 89 ILE A C 1
ATOM 677 O O . ILE A 1 89 ? -6.824 15.352 9.609 1 96.75 89 ILE A O 1
ATOM 681 N N . LEU A 1 90 ? -5.289 15.688 11.211 1 97.31 90 LEU A N 1
ATOM 682 C CA . LEU A 1 90 ? -5.477 14.383 11.836 1 97.31 90 LEU A CA 1
ATOM 683 C C . LEU A 1 90 ? -6.891 14.242 12.391 1 97.31 90 LEU A C 1
ATOM 685 O O . LEU A 1 90 ? -7.492 13.172 12.305 1 97.31 90 LEU A O 1
ATOM 689 N N . ASN A 1 91 ? -7.406 15.32 12.953 1 96.44 91 ASN A N 1
ATOM 690 C CA . ASN A 1 91 ? -8.781 15.297 13.438 1 96.44 91 ASN A CA 1
ATOM 691 C C . ASN A 1 91 ? -9.773 15.07 12.305 1 96.44 91 ASN A C 1
ATOM 693 O O . ASN A 1 91 ? -10.695 14.266 12.43 1 96.44 91 ASN A O 1
ATOM 697 N N . HIS A 1 92 ? -9.578 15.781 11.234 1 96.56 92 HIS A N 1
ATOM 698 C CA . HIS A 1 92 ? -10.453 15.617 10.086 1 96.56 92 HIS A CA 1
ATOM 699 C C . HIS A 1 92 ? -10.344 14.211 9.508 1 96.56 92 HIS A C 1
ATOM 701 O O . HIS A 1 92 ? -11.359 13.594 9.172 1 96.56 92 HIS A O 1
ATOM 707 N N . LEU A 1 93 ? -9.133 13.688 9.383 1 97.19 93 LEU A N 1
ATOM 708 C CA . LEU A 1 93 ? -8.906 12.344 8.867 1 97.19 93 LEU A CA 1
ATOM 709 C C . LEU A 1 93 ? -9.617 11.305 9.719 1 97.19 93 LEU A C 1
ATOM 711 O O . LEU A 1 93 ? -10.266 10.391 9.195 1 97.19 93 LEU A O 1
ATOM 715 N N . ALA A 1 94 ? -9.523 11.438 11.008 1 97.5 94 ALA A N 1
ATOM 716 C CA . ALA A 1 94 ? -10.172 10.5 11.922 1 97.5 94 ALA A CA 1
ATOM 717 C C . ALA A 1 94 ? -11.688 10.484 11.703 1 97.5 94 ALA A C 1
ATOM 719 O O . ALA A 1 94 ? -12.297 9.422 11.602 1 97.5 94 ALA A O 1
ATOM 720 N N . ARG A 1 95 ? -12.258 11.641 11.633 1 96.44 95 ARG A N 1
ATOM 721 C CA . ARG A 1 95 ? -13.695 11.75 11.398 1 96.44 95 ARG A CA 1
ATOM 722 C C . ARG A 1 95 ? -14.078 11.102 10.07 1 96.44 95 ARG A C 1
ATOM 724 O O . ARG A 1 95 ? -15.062 10.367 10 1 96.44 95 ARG A O 1
ATOM 731 N N . HIS A 1 96 ? -13.305 11.391 9.094 1 95.5 96 HIS A N 1
ATOM 732 C CA . HIS A 1 96 ? -13.547 10.828 7.77 1 95.5 96 HIS A CA 1
ATOM 733 C C . HIS A 1 96 ? -13.469 9.305 7.801 1 95.5 96 HIS A C 1
ATOM 735 O O . HIS A 1 96 ? -14.328 8.625 7.23 1 95.5 96 HIS A O 1
ATOM 741 N N . CYS A 1 97 ? -12.484 8.758 8.453 1 96.56 97 CYS A N 1
ATOM 742 C CA . CYS A 1 97 ? -12.281 7.32 8.531 1 96.56 97 CYS A CA 1
ATOM 743 C C . CYS A 1 97 ? -13.422 6.648 9.297 1 96.56 97 CYS A C 1
ATOM 745 O O . CYS A 1 97 ? -13.867 5.566 8.914 1 96.56 97 CYS A O 1
ATOM 747 N N . ILE A 1 98 ? -13.898 7.316 10.297 1 96.38 98 ILE A N 1
ATOM 748 C CA . ILE A 1 98 ? -15.031 6.801 11.062 1 96.38 98 ILE A CA 1
ATOM 749 C C . ILE A 1 98 ? -16.266 6.738 10.18 1 96.38 98 ILE A C 1
ATOM 751 O O . ILE A 1 98 ? -17 5.742 10.18 1 96.38 98 ILE A O 1
ATOM 755 N N . GLU A 1 99 ? -16.484 7.746 9.398 1 94.62 99 GLU A N 1
ATOM 756 C CA . GLU A 1 99 ? -17.625 7.793 8.484 1 94.62 99 GLU A CA 1
ATOM 757 C C . GLU A 1 99 ? -17.531 6.676 7.449 1 94.62 99 GLU A C 1
ATOM 759 O O . GLU A 1 99 ? -18.562 6.156 7.004 1 94.62 99 GLU A O 1
ATOM 764 N N . LYS A 1 100 ? -16.328 6.297 7.145 1 92.94 100 LYS A N 1
ATOM 765 C CA . LYS A 1 100 ? -16.109 5.234 6.16 1 92.94 100 LYS A CA 1
ATOM 766 C C . LYS A 1 100 ? -16.047 3.867 6.836 1 92.94 100 LYS A C 1
ATOM 768 O O . LYS A 1 100 ? -15.664 2.879 6.203 1 92.94 100 LYS A O 1
ATOM 773 N N . GLN A 1 101 ? -16.234 3.887 8.133 1 94.31 101 GLN A N 1
ATOM 774 C CA . GLN A 1 101 ? -16.344 2.672 8.938 1 94.31 101 GLN A CA 1
ATOM 775 C C . GLN A 1 101 ? -14.984 2.006 9.117 1 94.31 101 GLN A C 1
ATOM 777 O O . GLN A 1 101 ? -14.898 0.787 9.289 1 94.31 101 GLN A O 1
ATOM 782 N N . ALA A 1 102 ? -13.969 2.74 8.953 1 96.69 102 ALA A N 1
ATOM 783 C CA . ALA A 1 102 ? -12.656 2.232 9.352 1 96.69 102 ALA A CA 1
ATOM 784 C C . ALA A 1 102 ? -12.578 2.049 10.859 1 96.69 102 ALA A C 1
ATOM 786 O O . ALA A 1 102 ? -13.211 2.787 11.617 1 96.69 102 ALA A O 1
ATOM 787 N N . GLU A 1 103 ? -11.672 1.11 11.25 1 97.69 103 GLU A N 1
ATOM 788 C CA . GLU A 1 103 ? -11.531 0.817 12.672 1 97.69 103 GLU A CA 1
ATOM 789 C C . GLU A 1 103 ? -10.188 1.317 13.211 1 97.69 103 GLU A C 1
ATOM 791 O O . GLU A 1 103 ? -10.008 1.447 14.422 1 97.69 103 GLU A O 1
ATOM 796 N N . ARG A 1 104 ? -9.273 1.529 12.258 1 97.94 104 ARG A N 1
ATOM 797 C CA . ARG A 1 104 ? -7.941 1.95 12.688 1 97.94 104 ARG A CA 1
ATOM 798 C C . ARG A 1 104 ? -7.254 2.771 11.602 1 97.94 104 ARG A C 1
ATOM 800 O O . ARG A 1 104 ? -7.562 2.629 10.414 1 97.94 104 ARG A O 1
ATOM 807 N N . ILE A 1 105 ? -6.363 3.584 12.023 1 98.44 105 ILE A N 1
ATOM 808 C CA . ILE A 1 105 ? -5.457 4.32 11.148 1 98.44 105 ILE A CA 1
ATOM 809 C C . ILE A 1 105 ? -4.016 3.91 11.438 1 98.44 105 ILE A C 1
ATOM 811 O O . ILE A 1 105 ? -3.596 3.865 12.594 1 98.44 105 ILE A O 1
ATOM 815 N N . LEU A 1 106 ? -3.322 3.582 10.391 1 98.25 106 LEU A N 1
ATOM 816 C CA . LEU A 1 106 ? -1.914 3.223 10.5 1 98.25 106 LEU A CA 1
ATOM 817 C C . LEU A 1 106 ? -1.028 4.289 9.867 1 98.25 106 LEU A C 1
ATOM 819 O O . LEU A 1 106 ? -1.498 5.09 9.055 1 98.25 106 LEU A O 1
ATOM 823 N N . LEU A 1 107 ? 0.174 4.258 10.234 1 97.94 107 LEU A N 1
ATOM 824 C CA . LEU A 1 107 ? 1.197 5.027 9.531 1 97.94 107 LEU A CA 1
ATOM 825 C C . LEU A 1 107 ? 2.586 4.461 9.812 1 97.94 107 LEU A C 1
ATOM 827 O O . LEU A 1 107 ? 2.756 3.633 10.703 1 97.94 107 LEU A O 1
ATOM 831 N N . GLU A 1 108 ? 3.492 4.871 8.984 1 96.44 108 GLU A N 1
ATOM 832 C CA . GLU A 1 108 ? 4.914 4.578 9.148 1 96.44 108 GLU A CA 1
ATOM 833 C C . GLU A 1 108 ? 5.73 5.863 9.273 1 96.44 108 GLU A C 1
ATOM 835 O O . GLU A 1 108 ? 5.52 6.816 8.523 1 96.44 108 GLU A O 1
ATOM 840 N N . VAL A 1 109 ? 6.629 5.875 10.266 1 96.19 109 VAL A N 1
ATOM 841 C CA . VAL A 1 109 ? 7.41 7.082 10.516 1 96.19 109 VAL A CA 1
ATOM 842 C C . VAL A 1 109 ? 8.844 6.699 10.891 1 96.19 109 VAL A C 1
ATOM 844 O O . VAL A 1 109 ? 9.062 5.688 11.555 1 96.19 109 VAL A O 1
ATOM 847 N N . ARG A 1 110 ? 9.742 7.559 10.414 1 93.88 110 ARG A N 1
ATOM 848 C CA . ARG A 1 110 ? 11.125 7.348 10.812 1 93.88 110 ARG A CA 1
ATOM 849 C C . ARG A 1 110 ? 11.297 7.52 12.312 1 93.88 110 ARG A C 1
ATOM 851 O O . ARG A 1 110 ? 10.711 8.43 12.914 1 93.88 110 ARG A O 1
ATOM 858 N N . ALA A 1 111 ? 12.172 6.738 12.852 1 95.38 111 ALA A N 1
ATOM 859 C CA . ALA A 1 111 ? 12.391 6.77 14.289 1 95.38 111 ALA A CA 1
ATOM 860 C C . ALA A 1 111 ? 13.047 8.078 14.719 1 95.38 111 ALA A C 1
ATOM 862 O O . ALA A 1 111 ? 12.93 8.492 15.875 1 95.38 111 ALA A O 1
ATOM 863 N N . ASP A 1 112 ? 13.68 8.742 13.789 1 93.31 112 ASP A N 1
ATOM 864 C CA . ASP A 1 112 ? 14.391 9.969 14.133 1 93.31 112 ASP A CA 1
ATOM 865 C C . ASP A 1 112 ? 13.508 11.195 13.891 1 93.31 112 ASP A C 1
ATOM 867 O O . ASP A 1 112 ? 13.938 12.328 14.133 1 93.31 112 ASP A O 1
ATOM 871 N N . ASN A 1 113 ? 12.328 10.969 13.398 1 93 113 ASN A N 1
ATOM 872 C CA . ASN A 1 113 ? 11.391 12.078 13.227 1 93 113 ASN A CA 1
ATOM 873 C C . ASN A 1 113 ? 10.625 12.367 14.516 1 93 113 ASN A C 1
ATOM 875 O O . ASN A 1 113 ? 9.414 12.148 14.586 1 93 113 ASN A O 1
ATOM 879 N N . LEU A 1 114 ? 11.273 12.984 15.406 1 94.62 114 LEU A N 1
ATOM 880 C CA . LEU A 1 114 ? 10.758 13.156 16.75 1 94.62 114 LEU A CA 1
ATOM 881 C C . LEU A 1 114 ? 9.555 14.094 16.766 1 94.62 114 LEU A C 1
ATOM 883 O O . LEU A 1 114 ? 8.625 13.906 17.547 1 94.62 114 LEU A O 1
ATOM 887 N N . ALA A 1 115 ? 9.602 15.086 15.953 1 92.19 115 ALA A N 1
ATOM 888 C CA . ALA A 1 115 ? 8.492 16.031 15.898 1 92.19 115 ALA A CA 1
ATOM 889 C C . ALA A 1 115 ? 7.199 15.344 15.453 1 92.19 115 ALA A C 1
ATOM 891 O O . ALA A 1 115 ? 6.141 15.562 16.047 1 92.19 115 ALA A O 1
ATOM 892 N N . ALA A 1 116 ? 7.27 14.539 14.445 1 94.19 116 ALA A N 1
ATOM 893 C CA . ALA A 1 116 ? 6.098 13.82 13.961 1 94.19 116 ALA A CA 1
ATOM 894 C C . ALA A 1 116 ? 5.605 12.812 14.992 1 94.19 116 ALA A C 1
ATOM 896 O O . ALA A 1 116 ? 4.398 12.688 15.227 1 94.19 116 ALA A O 1
ATOM 897 N N . ILE A 1 117 ? 6.535 12.133 15.602 1 96.75 117 ILE A N 1
ATOM 898 C CA . ILE A 1 117 ? 6.199 11.133 16.609 1 96.75 117 ILE A CA 1
ATOM 899 C C . ILE A 1 117 ? 5.426 11.789 17.75 1 96.75 117 ILE A C 1
ATOM 901 O O . ILE A 1 117 ? 4.418 11.258 18.219 1 96.75 117 ILE A O 1
ATOM 905 N N . ALA A 1 118 ? 5.883 12.922 18.188 1 95.62 118 ALA A N 1
ATOM 906 C CA . ALA A 1 118 ? 5.207 13.656 19.25 1 95.62 118 ALA A CA 1
ATOM 907 C C . ALA A 1 118 ? 3.779 14.023 18.844 1 95.62 118 ALA A C 1
ATOM 909 O O . ALA A 1 118 ? 2.852 13.914 19.641 1 95.62 118 ALA A O 1
ATOM 910 N N . LEU A 1 119 ? 3.627 14.461 17.625 1 95.19 119 LEU A N 1
ATOM 911 C CA . LEU A 1 119 ? 2.309 14.789 17.094 1 95.19 119 LEU A CA 1
ATOM 912 C C . LEU A 1 119 ? 1.391 13.57 17.125 1 95.19 119 LEU A C 1
ATOM 914 O O . LEU A 1 119 ? 0.254 13.656 17.594 1 95.19 119 LEU A O 1
ATOM 918 N N . TYR A 1 120 ? 1.888 12.445 16.641 1 97.75 120 TYR A N 1
ATOM 919 C CA . TYR A 1 120 ? 1.079 11.234 16.562 1 97.75 120 TYR A CA 1
ATOM 920 C C . TYR A 1 120 ? 0.685 10.742 17.953 1 97.75 120 TYR A C 1
ATOM 922 O O . TYR A 1 120 ? -0.458 10.336 18.172 1 97.75 120 TYR A O 1
ATOM 930 N N . LYS A 1 121 ? 1.608 10.828 18.859 1 97.62 121 LYS A N 1
ATOM 931 C CA . LYS A 1 121 ? 1.315 10.422 20.219 1 97.62 121 LYS A CA 1
ATOM 932 C C . LYS A 1 121 ? 0.243 11.312 20.844 1 97.62 121 LYS A C 1
ATOM 934 O O . LYS A 1 121 ? -0.656 10.82 21.531 1 97.62 121 LYS A O 1
ATOM 939 N N . LYS A 1 122 ? 0.385 12.562 20.594 1 96.06 122 LYS A N 1
ATOM 940 C CA . LYS A 1 122 ? -0.605 13.516 21.078 1 96.06 122 LYS A CA 1
ATOM 941 C C . LYS A 1 122 ? -2.002 13.172 20.562 1 96.06 122 LYS A C 1
ATOM 943 O O . LYS A 1 122 ? -3 13.453 21.234 1 96.06 122 LYS A O 1
ATOM 948 N N . PHE A 1 123 ? -2.066 12.516 19.469 1 96.88 123 PHE A N 1
ATOM 949 C CA . PHE A 1 123 ? -3.342 12.195 18.844 1 96.88 123 PHE A CA 1
ATOM 950 C C . PHE A 1 123 ? -3.699 10.734 19.031 1 96.88 123 PHE A C 1
ATOM 952 O O . PHE A 1 123 ? -4.398 10.141 18.219 1 96.88 123 PHE A O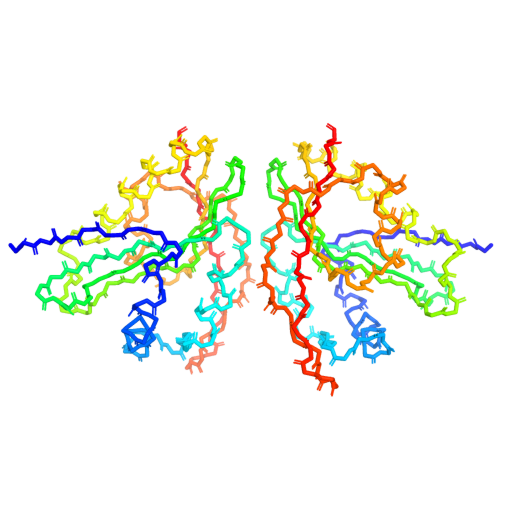 1
ATOM 959 N N . ASP A 1 124 ? -3.135 10.117 19.984 1 97.62 124 ASP A N 1
ATOM 960 C CA . ASP A 1 124 ? -3.49 8.797 20.5 1 97.62 124 ASP A CA 1
ATOM 961 C C . ASP A 1 124 ? -3.037 7.695 19.531 1 97.62 124 ASP A C 1
ATOM 963 O O . ASP A 1 124 ? -3.674 6.645 19.438 1 97.62 124 ASP A O 1
ATOM 967 N N . PHE A 1 125 ? -2.027 8 18.766 1 98.56 125 PHE A N 1
ATOM 968 C CA . PHE A 1 125 ? -1.317 6.93 18.062 1 98.56 125 PHE A CA 1
ATOM 969 C C . PHE A 1 125 ? -0.332 6.238 19 1 98.56 125 PHE A C 1
ATOM 971 O O . PHE A 1 125 ? 0.283 6.883 19.859 1 98.56 125 PHE A O 1
ATOM 978 N N . HIS A 1 126 ? -0.197 4.938 18.781 1 98.19 126 HIS A N 1
ATOM 979 C CA . HIS A 1 126 ? 0.805 4.18 19.531 1 98.19 126 HIS A CA 1
ATOM 980 C C . HIS A 1 126 ? 1.56 3.219 18.609 1 98.19 126 HIS A C 1
ATOM 982 O O . HIS A 1 126 ? 1.018 2.76 17.609 1 98.19 126 HIS A O 1
ATOM 988 N N . GLN A 1 127 ? 2.758 2.904 18.969 1 97.81 127 GLN A N 1
ATOM 989 C CA . GLN A 1 127 ? 3.615 2.057 18.141 1 97.81 127 GLN A CA 1
ATOM 990 C C . GLN A 1 127 ? 3.209 0.589 18.266 1 97.81 127 GLN A C 1
ATOM 992 O O . GLN A 1 127 ? 2.977 0.087 19.359 1 97.81 127 GLN A O 1
ATOM 997 N N . ILE A 1 128 ? 3.109 -0.074 17.156 1 97 128 ILE A N 1
ATOM 998 C CA . ILE A 1 128 ? 2.695 -1.472 17.203 1 97 128 ILE A CA 1
ATOM 999 C C . ILE A 1 128 ? 3.768 -2.354 16.562 1 97 128 ILE A C 1
ATOM 1001 O O . ILE A 1 128 ? 3.74 -3.578 16.719 1 97 128 ILE A O 1
ATOM 1005 N N . ASP A 1 129 ? 4.637 -1.807 15.797 1 95.19 129 ASP A N 1
ATOM 1006 C CA . ASP A 1 129 ? 5.668 -2.584 15.125 1 95.19 129 ASP A CA 1
ATOM 1007 C C . ASP A 1 129 ? 6.879 -1.716 14.789 1 95.19 129 ASP A C 1
ATOM 1009 O O . ASP A 1 129 ? 6.84 -0.495 14.953 1 95.19 129 ASP A O 1
ATOM 1013 N N . THR A 1 130 ? 8 -2.357 14.438 1 93.5 130 THR A N 1
ATOM 1014 C CA . THR A 1 130 ? 9.227 -1.694 14.008 1 93.5 130 THR A CA 1
ATOM 1015 C C . THR A 1 130 ? 9.883 -2.459 12.859 1 93.5 130 THR A C 1
ATOM 1017 O O . THR A 1 130 ? 9.953 -3.689 12.891 1 93.5 130 THR A O 1
ATOM 1020 N N . ARG A 1 131 ? 10.219 -1.718 11.805 1 86.88 131 ARG A N 1
ATOM 1021 C CA . ARG A 1 131 ? 11.078 -2.256 10.758 1 86.88 131 ARG A CA 1
ATOM 1022 C C . ARG A 1 131 ? 12.523 -1.807 10.953 1 86.88 131 ARG A C 1
ATOM 1024 O O . ARG A 1 131 ? 12.867 -0.66 10.664 1 86.88 131 ARG A O 1
ATOM 1031 N N . ALA A 1 132 ? 13.32 -2.779 11.258 1 84.44 132 ALA A N 1
ATOM 1032 C CA . ALA A 1 132 ? 14.688 -2.453 11.648 1 84.44 132 ALA A CA 1
ATOM 1033 C C . ALA A 1 132 ? 15.516 -2.01 10.445 1 84.44 132 ALA A C 1
ATOM 1035 O O . ALA A 1 132 ? 15.461 -2.633 9.383 1 84.44 132 ALA A O 1
ATOM 1036 N N . SER A 1 133 ? 16.234 -0.901 10.602 1 81.25 133 SER A N 1
ATOM 1037 C CA . SER A 1 133 ? 17.203 -0.38 9.648 1 81.25 133 SER A CA 1
ATOM 1038 C C . SER A 1 133 ? 16.594 -0.213 8.266 1 81.25 133 SER A C 1
ATOM 1040 O O . SER A 1 133 ? 17.219 -0.543 7.254 1 81.25 133 SER A O 1
ATOM 1042 N N . TYR A 1 134 ? 15.492 0.157 8.305 1 77.5 134 TYR A N 1
ATOM 1043 C CA . TYR A 1 134 ? 14.734 0.279 7.062 1 77.5 134 TYR A CA 1
ATOM 1044 C C . TYR A 1 134 ? 15.195 1.494 6.266 1 77.5 134 TYR A C 1
ATOM 1046 O O . TYR A 1 134 ? 15.391 1.41 5.051 1 77.5 134 TYR A O 1
ATOM 1054 N N . TYR A 1 135 ? 15.367 2.484 6.957 1 75.62 135 TYR A N 1
ATOM 1055 C CA . TYR A 1 135 ? 15.789 3.721 6.309 1 75.62 135 TYR A CA 1
ATOM 1056 C C . TYR A 1 135 ? 17.297 3.896 6.391 1 75.62 135 TYR A C 1
ATOM 1058 O O . TYR A 1 135 ? 17.953 3.34 7.281 1 75.62 135 TYR A O 1
ATOM 1066 N N . GLN A 1 136 ? 17.781 4.445 5.352 1 75.19 136 GLN A N 1
ATOM 1067 C CA . GLN A 1 136 ? 19.156 4.902 5.398 1 75.19 136 GLN A CA 1
ATOM 1068 C C . GLN A 1 136 ? 19.25 6.41 5.18 1 75.19 136 GLN A C 1
ATOM 1070 O O . GLN A 1 136 ? 18.719 6.934 4.203 1 75.19 136 GLN A O 1
ATOM 1075 N N . ASP A 1 137 ? 19.906 6.992 6.129 1 72.56 137 ASP A N 1
ATOM 1076 C CA . ASP A 1 137 ? 20.125 8.43 5.969 1 72.56 137 ASP A CA 1
ATOM 1077 C C . ASP A 1 137 ? 21 8.719 4.758 1 72.56 137 ASP A C 1
ATOM 1079 O O . ASP A 1 137 ? 22.078 8.133 4.605 1 72.56 137 ASP A O 1
ATOM 1083 N N . LYS A 1 138 ? 20.422 9.359 3.914 1 70.94 138 LYS A N 1
ATOM 1084 C CA . LYS A 1 138 ? 21.172 9.641 2.689 1 70.94 138 LYS A CA 1
ATOM 1085 C C . LYS A 1 138 ? 22.484 10.352 2.996 1 70.94 138 LYS A C 1
ATOM 1087 O O . LYS A 1 138 ? 23.469 10.203 2.26 1 70.94 138 LYS A O 1
ATOM 1092 N N . LYS A 1 139 ? 22.453 11.133 3.99 1 71.5 139 LYS A N 1
ATOM 1093 C CA . LYS A 1 139 ? 23.641 11.938 4.273 1 71.5 139 LYS A CA 1
ATOM 1094 C C . LYS A 1 139 ? 24.625 11.164 5.141 1 71.5 139 LYS A C 1
ATOM 1096 O O . LYS A 1 139 ? 25.812 11.086 4.82 1 71.5 139 LYS A O 1
ATOM 1101 N N . THR A 1 140 ? 24.266 10.586 6.137 1 76.75 140 THR A N 1
ATOM 1102 C CA . THR A 1 140 ? 25.156 9.969 7.125 1 76.75 140 THR A CA 1
ATOM 1103 C C . THR A 1 140 ? 25.266 8.461 6.879 1 76.75 140 THR A C 1
ATOM 1105 O O . THR A 1 140 ? 26.141 7.805 7.445 1 76.75 140 THR A O 1
ATOM 1108 N N . HIS A 1 141 ? 24.359 7.977 6.086 1 77.94 141 HIS A N 1
ATOM 1109 C CA . HIS A 1 141 ? 24.297 6.555 5.773 1 77.94 141 HIS A CA 1
ATOM 1110 C C . HIS A 1 141 ? 23.906 5.734 6.996 1 77.94 141 HIS A C 1
ATOM 1112 O O . HIS A 1 141 ? 24.141 4.523 7.039 1 77.94 141 HIS A O 1
ATOM 1118 N N . GLN A 1 142 ? 23.453 6.496 7.973 1 83.62 142 GLN A N 1
ATOM 1119 C CA . GLN A 1 142 ? 22.984 5.793 9.164 1 83.62 142 GLN A CA 1
ATOM 1120 C C . GLN A 1 142 ? 21.656 5.074 8.891 1 83.62 142 GLN A C 1
ATOM 1122 O O . GLN A 1 142 ? 20.781 5.617 8.219 1 83.62 142 GLN A O 1
ATOM 1127 N N . LYS A 1 143 ? 21.625 3.85 9.43 1 88.38 143 LYS A N 1
ATOM 1128 C CA . LYS A 1 143 ? 20.375 3.084 9.336 1 88.38 143 LYS A CA 1
ATOM 1129 C C . LYS A 1 143 ? 19.375 3.533 10.391 1 88.38 143 LYS A C 1
ATOM 1131 O O . LYS A 1 143 ? 19.734 3.793 11.539 1 88.38 143 LYS A O 1
ATOM 1136 N N . ILE A 1 144 ? 18.203 3.842 9.977 1 91.12 144 ILE A N 1
ATOM 1137 C CA . ILE A 1 144 ? 17.141 4.32 10.867 1 91.12 144 ILE A CA 1
ATOM 1138 C C . ILE A 1 144 ? 15.938 3.387 10.789 1 91.12 144 ILE A C 1
ATOM 1140 O O . ILE A 1 144 ? 15.531 2.979 9.695 1 91.12 144 ILE A O 1
ATOM 1144 N N . ASP A 1 145 ? 15.398 3.105 11.906 1 93.38 145 ASP A N 1
ATOM 1145 C CA . ASP A 1 145 ? 14.227 2.238 11.977 1 93.38 145 ASP A CA 1
ATOM 1146 C C . ASP A 1 145 ? 12.984 2.959 11.469 1 93.38 145 ASP A C 1
ATOM 1148 O O . ASP A 1 145 ? 12.906 4.188 11.523 1 93.38 145 ASP A O 1
ATOM 1152 N N . ALA A 1 146 ? 12.117 2.186 10.898 1 94.12 146 ALA A N 1
ATOM 1153 C CA . ALA A 1 146 ? 10.758 2.643 10.633 1 94.12 146 ALA A CA 1
ATOM 1154 C C . ALA A 1 146 ? 9.797 2.162 11.711 1 94.12 146 ALA A C 1
ATOM 1156 O O . ALA A 1 146 ? 9.789 0.979 12.062 1 94.12 146 ALA A O 1
ATOM 1157 N N . LEU A 1 147 ? 9.047 3.068 12.266 1 97.38 147 LEU A N 1
ATOM 1158 C CA . LEU A 1 147 ? 8.062 2.736 13.289 1 97.38 147 LEU A CA 1
ATOM 1159 C C . LEU A 1 147 ? 6.656 2.703 12.695 1 97.38 147 LEU A C 1
ATOM 1161 O O . LEU A 1 147 ? 6.289 3.576 11.906 1 97.38 147 LEU A O 1
ATOM 1165 N N . ILE A 1 148 ? 5.941 1.673 13.055 1 97.69 148 ILE A N 1
ATOM 1166 C CA . ILE A 1 148 ? 4.547 1.583 12.641 1 97.69 148 ILE A CA 1
ATOM 1167 C C . ILE A 1 148 ? 3.637 1.977 13.797 1 97.69 148 ILE A C 1
ATOM 1169 O O . ILE A 1 148 ? 3.705 1.386 14.883 1 97.69 148 ILE A O 1
ATOM 1173 N N . PHE A 1 149 ? 2.857 3.004 13.57 1 98.56 149 PHE A N 1
ATOM 1174 C CA . PHE A 1 149 ? 1.927 3.502 14.578 1 98.56 149 PHE A CA 1
ATOM 1175 C C . PHE A 1 149 ? 0.487 3.205 14.18 1 98.56 149 PHE A C 1
ATOM 1177 O O . PHE A 1 149 ? 0.177 3.098 12.992 1 98.56 149 PHE A O 1
ATOM 1184 N N . GLN A 1 150 ? -0.311 3.125 15.211 1 98.25 150 GLN A N 1
ATOM 1185 C CA . GLN A 1 150 ? -1.734 2.873 15.008 1 98.25 150 GLN A CA 1
ATOM 1186 C C . GLN A 1 150 ? -2.584 3.758 15.914 1 98.25 150 GLN A C 1
ATOM 1188 O O . GLN A 1 150 ? -2.189 4.062 17.047 1 98.25 150 GLN A O 1
ATOM 1193 N N . LYS A 1 151 ? -3.67 4.172 15.391 1 98.38 151 LYS A N 1
ATOM 1194 C CA . LYS A 1 151 ? -4.75 4.758 16.188 1 98.38 151 LYS A CA 1
ATOM 1195 C C . LYS A 1 151 ? -6.047 3.971 16.016 1 98.38 151 LYS A C 1
ATOM 1197 O O . LYS A 1 151 ? -6.52 3.781 14.891 1 98.38 151 LYS A O 1
ATOM 1202 N N . LEU A 1 152 ? -6.57 3.496 17.094 1 97.75 152 LEU A N 1
ATOM 1203 C CA . LEU A 1 152 ? -7.879 2.852 17.047 1 97.75 152 LEU A CA 1
ATOM 1204 C C . LEU A 1 152 ? -8.992 3.891 17.016 1 97.75 152 LEU A C 1
ATOM 1206 O O . LEU A 1 152 ? -8.93 4.898 17.734 1 97.75 152 LEU A O 1
ATOM 1210 N N . LEU A 1 153 ? -9.969 3.627 16.203 1 96.75 153 LEU A N 1
ATOM 1211 C CA . LEU A 1 153 ? -11.055 4.59 16.047 1 96.75 153 LEU A CA 1
ATOM 1212 C C . LEU A 1 153 ? -12.297 4.129 16.797 1 96.75 153 LEU A C 1
ATOM 1214 O O . LEU A 1 153 ? -12.516 2.93 16.969 1 96.75 153 LEU A O 1
ATOM 1218 N N . MET B 1 1 ? 5.059 -34.125 -10.062 1 61.78 1 MET B N 1
ATOM 1219 C CA . MET B 1 1 ? 6.16 -33.219 -9.781 1 61.78 1 MET B CA 1
ATOM 1220 C C . MET B 1 1 ? 6.16 -32.781 -8.32 1 61.78 1 MET B C 1
ATOM 1222 O O . MET B 1 1 ? 5.105 -32.5 -7.75 1 61.78 1 MET B O 1
ATOM 1226 N N . ASN B 1 2 ? 7.25 -33.125 -7.621 1 79.56 2 ASN B N 1
ATOM 1227 C CA . ASN B 1 2 ? 7.355 -32.812 -6.199 1 79.56 2 ASN B CA 1
ATOM 1228 C C . ASN B 1 2 ? 7.547 -31.312 -5.953 1 79.56 2 ASN B C 1
ATOM 1230 O O . ASN B 1 2 ? 8.594 -30.766 -6.273 1 79.56 2 ASN B O 1
ATOM 1234 N N . VAL B 1 3 ? 6.441 -30.688 -5.645 1 85.06 3 VAL B N 1
ATOM 1235 C CA . VAL B 1 3 ? 6.559 -29.25 -5.445 1 85.06 3 VAL B CA 1
ATOM 1236 C C . VAL B 1 3 ? 6.512 -28.922 -3.951 1 85.06 3 VAL B C 1
ATOM 1238 O O . VAL B 1 3 ? 5.879 -29.641 -3.176 1 85.06 3 VAL B O 1
ATOM 1241 N N . SER B 1 4 ? 7.379 -27.984 -3.578 1 90.38 4 SER B N 1
ATOM 1242 C CA . SER B 1 4 ? 7.383 -27.484 -2.207 1 90.38 4 SER B CA 1
ATOM 1243 C C . SER B 1 4 ? 6.918 -26.031 -2.146 1 90.38 4 SER B C 1
ATOM 1245 O O . SER B 1 4 ? 7.191 -25.25 -3.057 1 90.38 4 SER B O 1
ATOM 1247 N N . LEU B 1 5 ? 6.109 -25.828 -1.135 1 91.56 5 LEU B N 1
ATOM 1248 C CA . LEU B 1 5 ? 5.652 -24.453 -0.889 1 91.56 5 LEU B CA 1
ATOM 1249 C C . LEU B 1 5 ? 6.309 -23.891 0.36 1 91.56 5 LEU B C 1
ATOM 1251 O O . LEU B 1 5 ? 6.289 -24.516 1.423 1 91.56 5 LEU B O 1
ATOM 1255 N N . ILE B 1 6 ? 6.922 -22.734 0.2 1 88.62 6 ILE B N 1
ATOM 1256 C CA . ILE B 1 6 ? 7.594 -22.062 1.312 1 88.62 6 ILE B CA 1
ATOM 1257 C C . ILE B 1 6 ? 7.027 -20.656 1.486 1 88.62 6 ILE B C 1
ATOM 1259 O O . ILE B 1 6 ? 6.656 -20.016 0.508 1 88.62 6 ILE B O 1
ATOM 1263 N N . GLU B 1 7 ? 6.98 -20.203 2.803 1 88.94 7 GLU B N 1
ATOM 1264 C CA . GLU B 1 7 ? 6.391 -18.906 3.059 1 88.94 7 GLU B CA 1
ATOM 1265 C C . GLU B 1 7 ? 7.18 -18.141 4.117 1 88.94 7 GLU B C 1
ATOM 1267 O O . GLU B 1 7 ? 7.801 -18.734 4.996 1 88.94 7 GLU B O 1
ATOM 1272 N N . GLY B 1 8 ? 7.109 -16.828 4.012 1 83 8 GLY B N 1
ATOM 1273 C CA . GLY B 1 8 ? 7.664 -15.984 5.059 1 83 8 GLY B CA 1
ATOM 1274 C C . GLY B 1 8 ? 8.633 -14.938 4.535 1 83 8 GLY B C 1
ATOM 1275 O O . GLY B 1 8 ? 9.203 -15.102 3.451 1 83 8 GLY B O 1
ATOM 1276 N N . SER B 1 9 ? 8.789 -13.828 5.254 1 72.94 9 SER B N 1
ATOM 1277 C CA . SER B 1 9 ? 9.727 -12.766 4.902 1 72.94 9 SER B CA 1
ATOM 1278 C C . SER B 1 9 ? 11.172 -13.258 4.949 1 72.94 9 SER B C 1
ATOM 1280 O O . SER B 1 9 ? 11.992 -12.867 4.121 1 72.94 9 SER B O 1
ATOM 1282 N N . LEU B 1 10 ? 11.453 -14.156 5.793 1 70.56 10 LEU B N 1
ATOM 1283 C CA . LEU B 1 10 ? 12.797 -14.695 5.934 1 70.56 10 LEU B CA 1
ATOM 1284 C C . LEU B 1 10 ? 13.18 -15.523 4.711 1 70.56 10 LEU B C 1
ATOM 1286 O O . LEU B 1 10 ? 14.328 -15.469 4.25 1 70.56 10 LEU B O 1
ATOM 1290 N N . VAL B 1 11 ? 12.25 -16.156 4.168 1 72.94 11 VAL B N 1
ATOM 1291 C CA . VAL B 1 11 ? 12.484 -16.969 2.977 1 72.94 11 VAL B CA 1
ATOM 1292 C C . VAL B 1 11 ? 12.812 -16.062 1.791 1 72.94 11 VAL B C 1
ATOM 1294 O O . VAL B 1 11 ? 13.641 -16.422 0.944 1 72.94 11 VAL B O 1
ATOM 1297 N N . ALA B 1 12 ? 12.32 -14.938 1.983 1 74.44 12 ALA B N 1
ATOM 1298 C CA . ALA B 1 12 ? 12.422 -13.992 0.878 1 74.44 12 ALA B CA 1
ATOM 1299 C C . ALA B 1 12 ? 13.875 -13.656 0.57 1 74.44 12 ALA B C 1
ATOM 1301 O O . ALA B 1 12 ? 14.258 -13.531 -0.596 1 74.44 12 ALA B O 1
ATOM 1302 N N . LYS B 1 13 ? 14.695 -13.602 1.589 1 81.75 13 LYS B N 1
ATOM 1303 C CA . LYS B 1 13 ? 16.078 -13.188 1.371 1 81.75 13 LYS B CA 1
ATOM 1304 C C . LYS B 1 13 ? 16.828 -14.203 0.51 1 81.75 13 LYS B C 1
ATOM 1306 O O . LYS B 1 13 ? 17.641 -13.828 -0.334 1 81.75 13 LYS B O 1
ATOM 1311 N N . TYR B 1 14 ? 16.469 -15.398 0.666 1 87.69 14 TYR B N 1
ATOM 1312 C CA . TYR B 1 14 ? 17.109 -16.484 -0.075 1 87.69 14 TYR B CA 1
ATOM 1313 C C . TYR B 1 14 ? 16.656 -16.484 -1.53 1 87.69 14 TYR B C 1
ATOM 1315 O O . TYR B 1 14 ? 17.422 -16.828 -2.428 1 87.69 14 TYR B O 1
ATOM 1323 N N . TYR B 1 15 ? 15.547 -15.992 -1.757 1 92.75 15 TYR B N 1
ATOM 1324 C CA . TYR B 1 15 ? 14.938 -16.156 -3.07 1 92.75 15 TYR B CA 1
ATOM 1325 C C . TYR B 1 15 ? 14.922 -14.844 -3.84 1 92.75 15 TYR B C 1
ATOM 1327 O O . TYR B 1 15 ? 14.453 -14.789 -4.977 1 92.75 15 TYR B O 1
ATOM 1335 N N . LEU B 1 16 ? 15.43 -13.844 -3.271 1 94.62 16 LEU B N 1
ATOM 1336 C CA . LEU B 1 16 ? 15.289 -12.516 -3.857 1 94.62 16 LEU B CA 1
ATOM 1337 C C . LEU B 1 16 ? 15.789 -12.5 -5.297 1 94.62 16 LEU B C 1
ATOM 1339 O O . LEU B 1 16 ? 15.094 -12.023 -6.195 1 94.62 16 LEU B O 1
ATOM 1343 N N . GLU B 1 17 ? 16.938 -13.047 -5.52 1 95.62 17 GLU B N 1
ATOM 1344 C C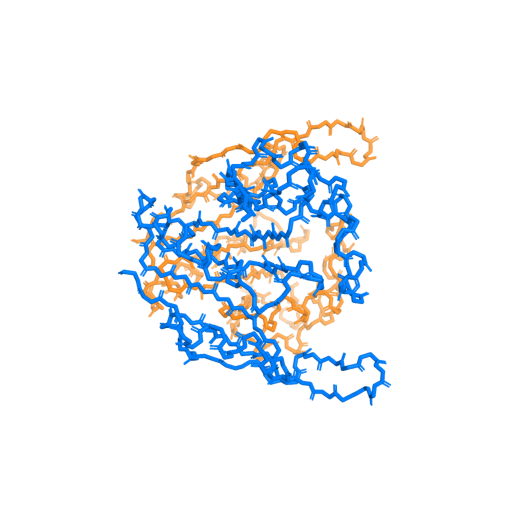A . GLU B 1 17 ? 17.516 -13.055 -6.859 1 95.62 17 GLU B CA 1
ATOM 1345 C C . GLU B 1 17 ? 16.703 -13.906 -7.816 1 95.62 17 GLU B C 1
ATOM 1347 O O . GLU B 1 17 ? 16.516 -13.539 -8.977 1 95.62 17 GLU B O 1
ATOM 1352 N N . LYS B 1 18 ? 16.281 -15.039 -7.367 1 95.81 18 LYS B N 1
ATOM 1353 C CA . LYS B 1 18 ? 15.484 -15.93 -8.203 1 95.81 18 LYS B CA 1
ATOM 1354 C C . LYS B 1 18 ? 14.156 -15.289 -8.578 1 95.81 18 LYS B C 1
ATOM 1356 O O . LYS B 1 18 ? 13.711 -15.406 -9.719 1 95.81 18 LYS B O 1
ATOM 1361 N N . LEU B 1 19 ? 13.602 -14.609 -7.633 1 96.38 19 LEU B N 1
ATOM 1362 C CA . LEU B 1 19 ? 12.336 -13.93 -7.891 1 96.38 19 LEU B CA 1
ATOM 1363 C C . LEU B 1 19 ? 12.523 -12.805 -8.906 1 96.38 19 LEU B C 1
ATOM 1365 O O . LEU B 1 19 ? 11.719 -12.648 -9.828 1 96.38 19 LEU B O 1
ATOM 1369 N N . ALA B 1 20 ? 13.586 -12.062 -8.719 1 96.94 20 ALA B N 1
ATOM 1370 C CA . ALA B 1 20 ? 13.875 -10.969 -9.641 1 96.94 20 ALA B CA 1
ATOM 1371 C C . ALA B 1 20 ? 14.094 -11.484 -11.055 1 96.94 20 ALA B C 1
ATOM 1373 O O . ALA B 1 20 ? 13.648 -10.867 -12.023 1 96.94 20 ALA B O 1
ATOM 1374 N N . ARG B 1 21 ? 14.797 -12.539 -11.133 1 96.19 21 ARG B N 1
ATOM 1375 C CA . ARG B 1 21 ? 15.023 -13.141 -12.438 1 96.19 21 ARG B CA 1
ATOM 1376 C C . ARG B 1 21 ? 13.711 -13.547 -13.094 1 96.19 21 ARG B C 1
ATOM 1378 O O . ARG B 1 21 ? 13.477 -13.266 -14.273 1 96.19 21 ARG B O 1
ATOM 1385 N N . LEU B 1 22 ? 12.875 -14.219 -12.344 1 96.38 22 LEU B N 1
ATOM 1386 C CA . LEU B 1 22 ? 11.57 -14.625 -12.867 1 96.38 22 LEU B CA 1
ATOM 1387 C C . LEU B 1 22 ? 10.75 -13.406 -13.273 1 96.38 22 LEU B C 1
ATOM 1389 O O . LEU B 1 22 ? 10.102 -13.414 -14.32 1 96.38 22 LEU B O 1
ATOM 1393 N N . GLU B 1 23 ? 10.781 -12.391 -12.422 1 96.69 23 GLU B N 1
ATOM 1394 C CA . GLU B 1 23 ? 10.141 -11.125 -12.758 1 96.69 23 GLU B CA 1
ATOM 1395 C C . GLU B 1 23 ? 10.586 -10.633 -14.133 1 96.69 23 GLU B C 1
ATOM 1397 O O . GLU B 1 23 ? 9.75 -10.297 -14.977 1 96.69 23 GLU B O 1
ATOM 1402 N N . SER B 1 24 ? 11.82 -10.633 -14.391 1 96.69 24 SER B N 1
ATOM 1403 C CA . SER B 1 24 ? 12.375 -10.086 -15.617 1 96.69 24 SER B CA 1
ATOM 1404 C C . SER B 1 24 ? 11.945 -10.898 -16.828 1 96.69 24 SER B C 1
ATOM 1406 O O . SER B 1 24 ? 11.844 -10.367 -17.938 1 96.69 24 SER B O 1
ATOM 1408 N N . GLU B 1 25 ? 11.656 -12.102 -16.672 1 95.94 25 GLU B N 1
ATOM 1409 C CA . GLU B 1 25 ? 11.219 -12.977 -17.75 1 95.94 25 GLU B CA 1
ATOM 1410 C C . GLU B 1 25 ? 9.742 -12.781 -18.062 1 95.94 25 GLU B C 1
ATOM 1412 O O . GLU B 1 25 ? 9.289 -13.031 -19.188 1 95.94 25 GLU B O 1
ATOM 1417 N N . LEU B 1 26 ? 9.047 -12.328 -17.062 1 94.62 26 LEU B N 1
ATOM 1418 C CA . LEU B 1 26 ? 7.594 -12.398 -17.172 1 94.62 26 LEU B CA 1
ATOM 1419 C C . LEU B 1 26 ? 6.996 -11.016 -17.422 1 94.62 26 LEU B C 1
ATOM 1421 O O . LEU B 1 26 ? 5.938 -10.891 -18.031 1 94.62 26 LEU B O 1
ATOM 1425 N N . PHE B 1 27 ? 7.715 -9.992 -16.922 1 93.12 27 PHE B N 1
ATOM 1426 C CA . PHE B 1 27 ? 7.039 -8.695 -16.875 1 93.12 27 PHE B CA 1
ATOM 1427 C C . PHE B 1 27 ? 7.895 -7.613 -17.516 1 93.12 27 PHE B C 1
ATOM 1429 O O . PHE B 1 27 ? 9.117 -7.594 -17.344 1 93.12 27 PHE B O 1
ATOM 1436 N N . ASN B 1 28 ? 7.191 -6.645 -18.156 1 90.06 28 ASN B N 1
ATOM 1437 C CA . ASN B 1 28 ? 7.875 -5.469 -18.688 1 90.06 28 ASN B CA 1
ATOM 1438 C C . ASN B 1 28 ? 8.219 -4.473 -17.578 1 90.06 28 ASN B C 1
ATOM 1440 O O . ASN B 1 28 ? 9.172 -3.703 -17.703 1 90.06 28 ASN B O 1
ATOM 1444 N N . ASP B 1 29 ? 7.441 -4.523 -16.484 1 91.12 29 ASP B N 1
ATOM 1445 C CA . ASP B 1 29 ? 7.684 -3.68 -15.312 1 91.12 29 ASP B CA 1
ATOM 1446 C C . ASP B 1 29 ? 8.242 -4.5 -14.148 1 91.12 29 ASP B C 1
ATOM 1448 O O . ASP B 1 29 ? 7.855 -4.301 -13 1 91.12 29 ASP B O 1
ATOM 1452 N N . ALA B 1 30 ? 9.18 -5.289 -14.508 1 96.25 30 ALA B N 1
ATOM 1453 C CA . ALA B 1 30 ? 9.758 -6.258 -13.578 1 96.25 30 ALA B CA 1
ATOM 1454 C C . ALA B 1 30 ? 10.336 -5.562 -12.352 1 96.25 30 ALA B C 1
ATOM 1456 O O . ALA B 1 30 ? 10.977 -4.512 -12.469 1 96.25 30 ALA B O 1
ATOM 1457 N N . TRP B 1 31 ? 10.078 -6.16 -11.219 1 96 31 TRP B N 1
ATOM 1458 C CA . TRP B 1 31 ? 10.719 -5.734 -9.977 1 96 31 TRP B CA 1
ATOM 1459 C C . TRP B 1 31 ? 12.117 -6.336 -9.859 1 96 31 TRP B C 1
ATOM 1461 O O . TRP B 1 31 ? 12.305 -7.535 -10.078 1 96 31 TRP B O 1
ATOM 1471 N N . ASP B 1 32 ? 13.031 -5.508 -9.547 1 96.62 32 ASP B N 1
ATOM 1472 C CA . ASP B 1 32 ? 14.375 -6.023 -9.305 1 96.62 32 ASP B CA 1
ATOM 1473 C C . ASP B 1 32 ? 14.562 -6.402 -7.836 1 96.62 32 ASP B C 1
ATOM 1475 O O . ASP B 1 32 ? 13.609 -6.355 -7.055 1 96.62 32 ASP B O 1
ATOM 1479 N N . VAL B 1 33 ? 15.766 -6.801 -7.504 1 95.5 33 VAL B N 1
ATOM 1480 C CA . VAL B 1 33 ? 16.062 -7.289 -6.164 1 95.5 33 VAL B CA 1
ATOM 1481 C C . VAL B 1 33 ? 15.75 -6.211 -5.133 1 95.5 33 VAL B C 1
ATOM 1483 O O . VAL B 1 33 ? 15.125 -6.488 -4.105 1 95.5 33 VAL B O 1
ATOM 1486 N N . LEU B 1 34 ? 16.094 -5.016 -5.371 1 91.88 34 LEU B N 1
ATOM 1487 C CA . LEU B 1 34 ? 15.891 -3.91 -4.441 1 91.88 34 LEU B CA 1
ATOM 1488 C C . LEU B 1 34 ? 14.406 -3.633 -4.25 1 91.88 34 LEU B C 1
ATOM 1490 O O . LEU B 1 34 ? 13.953 -3.393 -3.129 1 91.88 34 LEU B O 1
ATOM 1494 N N . ALA B 1 35 ? 13.695 -3.633 -5.332 1 93.12 35 ALA B N 1
ATOM 1495 C CA . ALA B 1 35 ? 12.258 -3.387 -5.273 1 93.12 35 ALA B CA 1
ATOM 1496 C C . ALA B 1 35 ? 11.547 -4.477 -4.477 1 93.12 35 ALA B C 1
ATOM 1498 O O . ALA B 1 35 ? 10.727 -4.18 -3.605 1 93.12 35 ALA B O 1
ATOM 1499 N N . ILE B 1 36 ? 11.898 -5.738 -4.738 1 95.06 36 ILE B N 1
ATOM 1500 C CA . ILE B 1 36 ? 11.273 -6.852 -4.031 1 95.06 36 ILE B CA 1
ATOM 1501 C C . ILE B 1 36 ? 11.633 -6.785 -2.549 1 95.06 36 ILE B C 1
ATOM 1503 O O . ILE B 1 36 ? 10.758 -6.938 -1.688 1 95.06 36 ILE B O 1
ATOM 1507 N N . SER B 1 37 ? 12.82 -6.539 -2.275 1 91.62 37 SER B N 1
ATOM 1508 C CA . SER B 1 37 ? 13.266 -6.43 -0.89 1 91.62 37 SER B CA 1
ATOM 1509 C C . SER B 1 37 ? 12.523 -5.316 -0.158 1 91.62 37 SER B C 1
ATOM 1511 O O . SER B 1 37 ? 12.109 -5.492 0.992 1 91.62 37 SER B O 1
ATOM 1513 N N . SER B 1 38 ? 12.359 -4.191 -0.826 1 88.31 38 SER B N 1
ATOM 1514 C CA . SER B 1 38 ? 11.648 -3.059 -0.239 1 88.31 38 SER B CA 1
ATOM 1515 C C . SER B 1 38 ? 10.203 -3.42 0.091 1 88.31 38 SER B C 1
ATOM 1517 O O . SER B 1 38 ? 9.719 -3.129 1.187 1 88.31 38 SER B O 1
ATOM 1519 N N . VAL B 1 39 ? 9.594 -4.035 -0.834 1 91.31 39 VAL B N 1
ATOM 1520 C CA . VAL B 1 39 ? 8.203 -4.426 -0.64 1 91.31 39 VAL B CA 1
ATOM 1521 C C . VAL B 1 39 ? 8.102 -5.414 0.52 1 91.31 39 VAL B C 1
ATOM 1523 O O . VAL B 1 39 ? 7.227 -5.281 1.382 1 91.31 39 VAL B O 1
ATOM 1526 N N . LEU B 1 40 ? 9 -6.344 0.609 1 92.75 40 LEU B N 1
ATOM 1527 C CA . LEU B 1 40 ? 8.93 -7.414 1.598 1 92.75 40 LEU B CA 1
ATOM 1528 C C . LEU B 1 40 ? 9.305 -6.898 2.982 1 92.75 40 LEU B C 1
ATOM 1530 O O . LEU B 1 40 ? 9.047 -7.562 3.988 1 92.75 40 LEU B O 1
ATOM 1534 N N . SER B 1 41 ? 9.891 -5.773 3.051 1 87.5 41 SER B N 1
ATOM 1535 C CA . SER B 1 41 ? 10.25 -5.176 4.332 1 87.5 41 SER B CA 1
ATOM 1536 C C . SER B 1 41 ? 9.062 -4.434 4.945 1 87.5 41 SER B C 1
ATOM 1538 O O . SER B 1 41 ? 9.117 -4.023 6.105 1 87.5 41 SER B O 1
ATOM 1540 N N . GLY B 1 42 ? 8.016 -4.316 4.195 1 89 42 GLY B N 1
ATOM 1541 C CA . GLY B 1 42 ? 6.844 -3.605 4.68 1 89 42 GLY B CA 1
ATOM 1542 C C . GLY B 1 42 ? 6.086 -4.367 5.746 1 89 42 GLY B C 1
ATOM 1543 O O . GLY B 1 42 ? 6.129 -5.598 5.793 1 89 42 GLY B O 1
ATOM 1544 N N . PHE B 1 43 ? 5.309 -3.6 6.551 1 90.06 43 PHE B N 1
ATOM 1545 C CA . PHE B 1 43 ? 4.477 -4.188 7.594 1 90.06 43 PHE B CA 1
ATOM 1546 C C . PHE B 1 43 ? 3.441 -5.129 6.992 1 90.06 43 PHE B C 1
ATOM 1548 O O . PHE B 1 43 ? 2.703 -4.746 6.082 1 90.06 43 PHE B O 1
ATOM 1555 N N . GLY B 1 44 ? 3.521 -6.414 7.438 1 92.19 44 GLY B N 1
ATOM 1556 C CA . GLY B 1 44 ? 2.545 -7.395 6.988 1 92.19 44 GLY B CA 1
ATOM 1557 C C . GLY B 1 44 ? 2.908 -8.031 5.66 1 92.19 44 GLY B C 1
ATOM 1558 O O . GLY B 1 44 ? 2.168 -8.875 5.148 1 92.19 44 GLY B O 1
ATOM 1559 N N . ALA B 1 45 ? 4.062 -7.664 5.145 1 93.5 45 ALA B N 1
ATOM 1560 C CA . ALA B 1 45 ? 4.461 -8.195 3.844 1 93.5 45 ALA B CA 1
ATOM 1561 C C . ALA B 1 45 ? 5 -9.617 3.975 1 93.5 45 ALA B C 1
ATOM 1563 O O . ALA B 1 45 ? 5.613 -9.969 4.984 1 93.5 45 ALA B O 1
ATOM 1564 N N . GLY B 1 46 ? 4.762 -10.375 2.922 1 94.44 46 GLY B N 1
ATOM 1565 C CA . GLY B 1 46 ? 5.281 -11.734 2.83 1 94.44 46 GLY B CA 1
ATOM 1566 C C . GLY B 1 46 ? 5.297 -12.273 1.413 1 94.44 46 GLY B C 1
ATOM 1567 O O . GLY B 1 46 ? 4.852 -11.602 0.482 1 94.44 46 GLY B O 1
ATOM 1568 N N . VAL B 1 47 ? 5.879 -13.5 1.334 1 96.94 47 VAL B N 1
ATOM 1569 C CA . VAL B 1 47 ? 5.953 -14.133 0.021 1 96.94 47 VAL B CA 1
ATOM 1570 C C . VAL B 1 47 ? 5.703 -15.633 0.157 1 96.94 47 VAL B C 1
ATOM 1572 O O . VAL B 1 47 ? 6.082 -16.25 1.159 1 96.94 47 VAL B O 1
ATOM 1575 N N . ILE B 1 48 ? 5.016 -16.156 -0.765 1 96.44 48 ILE B N 1
ATOM 1576 C CA . ILE B 1 48 ? 4.859 -17.594 -0.972 1 96.44 48 ILE B CA 1
ATOM 1577 C C . ILE B 1 48 ? 5.609 -18.016 -2.234 1 96.44 48 ILE B C 1
ATOM 1579 O O . ILE B 1 48 ? 5.449 -17.406 -3.293 1 96.44 48 ILE B O 1
ATOM 1583 N N . VAL B 1 49 ? 6.445 -19.078 -2.064 1 96.25 49 VAL B N 1
ATOM 1584 C CA . VAL B 1 49 ? 7.23 -19.562 -3.195 1 96.25 49 VAL B CA 1
ATOM 1585 C C . VAL B 1 49 ? 6.926 -21.047 -3.438 1 96.25 49 VAL B C 1
ATOM 1587 O O . VAL B 1 49 ? 6.891 -21.844 -2.496 1 96.25 49 VAL B O 1
ATOM 1590 N N . VAL B 1 50 ? 6.609 -21.312 -4.66 1 95.62 50 VAL B N 1
ATOM 1591 C CA . VAL B 1 50 ? 6.508 -22.703 -5.094 1 95.62 50 VAL B CA 1
ATOM 1592 C C . VAL B 1 50 ? 7.773 -23.094 -5.848 1 95.62 50 VAL B C 1
ATOM 1594 O O . VAL B 1 50 ? 8.141 -22.469 -6.84 1 95.62 50 VAL B O 1
ATOM 1597 N N . GLU B 1 51 ? 8.367 -24.109 -5.375 1 94.06 51 GLU B N 1
ATOM 1598 C CA . GLU B 1 51 ? 9.633 -24.516 -5.977 1 94.06 51 GLU B CA 1
ATOM 1599 C C . GLU B 1 51 ? 9.672 -26.016 -6.223 1 94.06 51 GLU B C 1
ATOM 1601 O O . GLU B 1 51 ? 9 -26.781 -5.535 1 94.06 51 GLU B O 1
ATOM 1606 N N . SER B 1 52 ? 10.344 -26.359 -7.301 1 93 52 SER B N 1
ATOM 1607 C CA . SER B 1 52 ? 10.695 -27.75 -7.605 1 93 52 SER B CA 1
ATOM 1608 C C . SER B 1 52 ? 12.148 -27.859 -8.055 1 93 52 SER B C 1
ATOM 1610 O O . SER B 1 52 ? 12.594 -27.109 -8.93 1 93 52 SER B O 1
ATOM 1612 N N . ASP B 1 53 ? 12.93 -28.844 -7.434 1 90.62 53 ASP B N 1
ATOM 1613 C CA . ASP B 1 53 ? 14.32 -29.094 -7.789 1 90.62 53 ASP B CA 1
ATOM 1614 C C . ASP B 1 53 ? 15.125 -27.797 -7.809 1 90.62 53 ASP B C 1
ATOM 1616 O O . ASP B 1 53 ? 15.828 -27.516 -8.781 1 90.62 53 ASP B O 1
ATOM 1620 N N . GLN B 1 54 ? 14.883 -26.875 -6.863 1 86.12 54 GLN B N 1
ATOM 1621 C CA . GLN B 1 54 ? 15.617 -25.625 -6.621 1 86.12 54 GLN B CA 1
ATOM 1622 C C . GLN B 1 54 ? 15.258 -24.562 -7.656 1 86.12 54 GLN B C 1
ATOM 1624 O O . GLN B 1 54 ? 15.906 -23.516 -7.727 1 86.12 54 GLN B O 1
ATOM 1629 N N . GLU B 1 55 ? 14.242 -24.953 -8.414 1 91.88 55 GLU B N 1
ATOM 1630 C CA . GLU B 1 55 ? 13.742 -23.969 -9.367 1 91.88 55 GLU B CA 1
ATOM 1631 C C . GLU B 1 55 ? 12.43 -23.359 -8.883 1 91.88 55 GLU B C 1
ATOM 1633 O O . GLU B 1 55 ? 11.531 -24.062 -8.438 1 91.88 55 GLU B O 1
ATOM 1638 N N . VAL B 1 56 ? 12.375 -22.062 -8.969 1 94.81 56 VAL B N 1
ATOM 1639 C CA . VAL B 1 56 ? 11.141 -21.375 -8.602 1 94.81 56 VAL B CA 1
ATOM 1640 C C . VAL B 1 56 ? 10.133 -21.484 -9.742 1 94.81 56 VAL B C 1
ATOM 1642 O O . VAL B 1 56 ? 10.398 -21.031 -10.859 1 94.81 56 VAL B O 1
ATOM 1645 N N . LEU B 1 57 ? 8.992 -22.094 -9.438 1 95.94 57 LEU B N 1
ATOM 1646 C CA . LEU B 1 57 ? 7.957 -22.297 -10.438 1 95.94 57 LEU B CA 1
ATOM 1647 C C . LEU B 1 57 ? 6.922 -21.172 -10.391 1 95.94 57 LEU B C 1
ATOM 1649 O O . LEU B 1 57 ? 6.242 -20.906 -11.383 1 95.94 57 LEU B O 1
ATOM 1653 N N . GLY B 1 58 ? 6.758 -20.562 -9.227 1 96.19 58 GLY B N 1
ATOM 1654 C CA . GLY B 1 58 ? 5.816 -19.469 -9.023 1 96.19 58 GLY B CA 1
ATOM 1655 C C . GLY B 1 58 ? 5.949 -18.812 -7.656 1 96.19 58 GLY B C 1
ATOM 1656 O O . GLY B 1 58 ? 6.66 -19.328 -6.789 1 96.19 58 GLY B O 1
ATOM 1657 N N . TYR B 1 59 ? 5.309 -17.656 -7.543 1 96.94 59 TYR B N 1
ATOM 1658 C CA . TYR B 1 59 ? 5.359 -16.953 -6.27 1 96.94 59 TYR B CA 1
ATOM 1659 C C . TYR B 1 59 ? 4.18 -16 -6.129 1 96.94 59 TYR B C 1
ATOM 1661 O O . TYR B 1 59 ? 3.477 -15.719 -7.105 1 96.94 59 TYR B O 1
ATOM 1669 N N . CYS B 1 60 ? 3.941 -15.594 -4.906 1 97.56 60 CYS B N 1
ATOM 1670 C CA . CYS B 1 60 ? 2.99 -14.539 -4.578 1 97.56 60 CYS B CA 1
ATOM 1671 C C . CYS B 1 60 ? 3.545 -13.625 -3.494 1 97.56 60 CYS B C 1
ATOM 1673 O O . CYS B 1 60 ? 3.914 -14.086 -2.414 1 97.56 60 CYS B O 1
ATOM 1675 N N . ILE B 1 61 ? 3.674 -12.43 -3.846 1 97.12 61 ILE B N 1
ATOM 1676 C CA . ILE B 1 61 ? 4.004 -11.406 -2.855 1 97.12 61 ILE B CA 1
ATOM 1677 C C . ILE B 1 61 ? 2.725 -10.719 -2.375 1 97.12 61 ILE B C 1
ATOM 1679 O O . ILE B 1 61 ? 1.909 -10.273 -3.188 1 97.12 61 ILE B O 1
ATOM 1683 N N . TYR B 1 62 ? 2.576 -10.719 -1.052 1 97.12 62 TYR B N 1
ATOM 1684 C CA . TYR B 1 62 ? 1.34 -10.203 -0.475 1 97.12 62 TYR B CA 1
ATOM 1685 C C . TYR B 1 62 ? 1.628 -9.344 0.75 1 97.12 62 TYR B C 1
ATOM 1687 O O . TYR B 1 62 ? 2.762 -9.297 1.234 1 97.12 62 TYR B O 1
ATOM 1695 N N . GLN B 1 63 ? 0.628 -8.594 1.122 1 95.56 63 GLN B N 1
ATOM 1696 C CA . GLN B 1 63 ? 0.629 -7.859 2.385 1 95.56 63 GLN B CA 1
ATOM 1697 C C . GLN B 1 63 ? -0.644 -8.133 3.18 1 95.56 63 GLN B C 1
ATOM 1699 O O . GLN B 1 63 ? -1.751 -8.008 2.652 1 95.56 63 GLN B O 1
ATOM 1704 N N . ALA B 1 64 ? -0.473 -8.602 4.387 1 95.19 64 ALA B N 1
ATOM 1705 C CA . ALA B 1 64 ? -1.604 -8.836 5.281 1 95.19 64 ALA B CA 1
ATOM 1706 C C . ALA B 1 64 ? -1.556 -7.895 6.48 1 95.19 64 ALA B C 1
ATOM 1708 O O . ALA B 1 64 ? -0.682 -8.023 7.344 1 95.19 64 ALA B O 1
ATOM 1709 N N . VAL B 1 65 ? -2.488 -7 6.484 1 94.56 65 VAL B N 1
ATOM 1710 C CA . VAL B 1 65 ? -2.582 -6.023 7.562 1 94.56 65 VAL B CA 1
ATOM 1711 C C . VAL B 1 65 ? -3.965 -6.098 8.211 1 94.56 65 VAL B C 1
ATOM 1713 O O . VAL B 1 65 ? -4.949 -5.621 7.641 1 94.56 65 VAL B O 1
ATOM 1716 N N . PHE B 1 66 ? -3.967 -6.723 9.383 1 94.31 66 PHE B N 1
ATOM 1717 C CA . PHE B 1 66 ? -5.207 -6.906 10.125 1 94.31 66 PHE B CA 1
ATOM 1718 C C . PHE B 1 66 ? -6.242 -7.641 9.281 1 94.31 66 PHE B C 1
ATOM 1720 O O . PHE B 1 66 ? -5.992 -8.758 8.82 1 94.31 66 PHE B O 1
ATOM 1727 N N . GLU B 1 67 ? -7.398 -7.012 8.977 1 96.12 67 GLU B N 1
ATOM 1728 C CA . GLU B 1 67 ? -8.508 -7.746 8.375 1 96.12 67 GLU B CA 1
ATOM 1729 C C . GLU B 1 67 ? -8.383 -7.777 6.852 1 96.12 67 GLU B C 1
ATOM 1731 O O . GLU B 1 67 ? -9.211 -8.383 6.168 1 96.12 67 GLU B O 1
ATOM 1736 N N . VAL B 1 68 ? -7.324 -7.172 6.34 1 96.88 68 VAL B N 1
ATOM 1737 C CA . VAL B 1 68 ? -7.219 -7.059 4.887 1 96.88 68 VAL B CA 1
ATOM 1738 C C . VAL B 1 68 ? -5.867 -7.598 4.426 1 96.88 68 VAL B C 1
ATOM 1740 O O . VAL B 1 68 ? -4.824 -7.215 4.961 1 96.88 68 VAL B O 1
ATOM 1743 N N . ALA B 1 69 ? -5.902 -8.477 3.514 1 97.75 69 ALA B N 1
ATOM 1744 C CA . ALA B 1 69 ? -4.715 -8.906 2.775 1 97.75 69 ALA B CA 1
ATOM 1745 C C . ALA B 1 69 ? -4.781 -8.445 1.321 1 97.75 69 ALA B C 1
ATOM 1747 O O . ALA B 1 69 ? -5.867 -8.312 0.753 1 97.75 69 ALA B O 1
ATOM 1748 N N . GLU B 1 70 ? -3.672 -8.164 0.784 1 97.81 70 GLU B N 1
ATOM 1749 C CA . GLU B 1 70 ? -3.59 -7.746 -0.611 1 97.81 70 GLU B CA 1
ATOM 1750 C C . GLU B 1 70 ? -2.531 -8.539 -1.368 1 97.81 70 GLU B C 1
ATOM 1752 O O . GLU B 1 70 ? -1.4 -8.688 -0.897 1 97.81 70 GLU B O 1
ATOM 1757 N N . ILE B 1 71 ? -2.936 -9.094 -2.457 1 98.25 71 ILE B N 1
ATOM 1758 C CA . ILE B 1 71 ? -1.971 -9.672 -3.387 1 98.25 71 ILE B CA 1
ATOM 1759 C C . ILE B 1 71 ? -1.311 -8.555 -4.199 1 98.25 71 ILE B C 1
ATOM 1761 O O . ILE B 1 71 ? -1.985 -7.836 -4.938 1 98.25 71 ILE B O 1
ATOM 1765 N N . LEU B 1 72 ? -0.06 -8.453 -4.059 1 96.62 72 LEU B N 1
ATOM 1766 C CA . LEU B 1 72 ? 0.683 -7.406 -4.758 1 96.62 72 LEU B CA 1
ATOM 1767 C C . LEU B 1 72 ? 1.198 -7.91 -6.098 1 96.62 72 LEU B C 1
ATOM 1769 O O . LEU B 1 72 ? 1.216 -7.164 -7.082 1 96.62 72 LEU B O 1
ATOM 1773 N N . ARG B 1 73 ? 1.659 -9.125 -6.059 1 96.62 73 ARG B N 1
ATOM 1774 C CA . ARG B 1 73 ? 2.217 -9.773 -7.242 1 96.62 73 ARG B CA 1
ATOM 1775 C C . ARG B 1 73 ? 2.037 -11.289 -7.176 1 96.62 73 ARG B C 1
ATOM 1777 O O . ARG B 1 73 ? 2.229 -11.891 -6.117 1 96.62 73 ARG B O 1
ATOM 1784 N N . ILE B 1 74 ? 1.631 -11.797 -8.281 1 96.94 74 ILE B N 1
ATOM 1785 C CA . ILE B 1 74 ? 1.577 -13.25 -8.406 1 96.94 74 ILE B CA 1
ATOM 1786 C C . ILE B 1 74 ? 2.047 -13.672 -9.797 1 96.94 74 ILE B C 1
ATOM 1788 O O . ILE B 1 74 ? 1.708 -13.023 -10.797 1 96.94 74 ILE B O 1
ATOM 1792 N N . ALA B 1 75 ? 2.893 -14.727 -9.781 1 95.94 75 ALA B N 1
ATOM 1793 C CA . ALA B 1 75 ? 3.414 -15.141 -11.078 1 95.94 75 ALA B CA 1
ATOM 1794 C C . ALA B 1 75 ? 3.766 -16.625 -11.07 1 95.94 75 ALA B C 1
ATOM 1796 O O . ALA B 1 75 ? 4.078 -17.203 -10.023 1 95.94 75 ALA B O 1
ATOM 1797 N N . THR B 1 76 ? 3.654 -17.156 -12.219 1 96.19 76 THR B N 1
ATOM 1798 C CA . THR B 1 76 ? 4.055 -18.531 -12.508 1 96.19 76 THR B CA 1
ATOM 1799 C C . THR B 1 76 ? 4.965 -18.594 -13.727 1 96.19 76 THR B C 1
ATOM 1801 O O . THR B 1 76 ? 4.703 -17.922 -14.734 1 96.19 76 THR B O 1
ATOM 1804 N N . ALA B 1 77 ? 6.004 -19.344 -13.586 1 96 77 ALA B N 1
ATOM 1805 C CA . ALA B 1 77 ? 6.906 -19.516 -14.727 1 96 77 ALA B CA 1
ATOM 1806 C C . ALA B 1 77 ? 6.141 -19.922 -15.977 1 96 77 ALA B C 1
ATOM 1808 O O . ALA B 1 77 ? 5.199 -20.719 -15.906 1 96 77 ALA B O 1
ATOM 1809 N N . LYS B 1 78 ? 6.613 -19.484 -17.094 1 94.12 78 LYS B N 1
ATOM 1810 C CA . LYS B 1 78 ? 5.898 -19.672 -18.359 1 94.12 78 LYS B CA 1
ATOM 1811 C C . LYS B 1 78 ? 5.676 -21.156 -18.656 1 94.12 78 LYS B C 1
ATOM 1813 O O . LYS B 1 78 ? 4.574 -21.547 -19.031 1 94.12 78 LYS B O 1
ATOM 1818 N N . HIS B 1 79 ? 6.629 -21.938 -18.422 1 92.25 79 HIS B N 1
ATOM 1819 C CA . HIS B 1 79 ? 6.574 -23.359 -18.766 1 92.25 79 HIS B CA 1
ATOM 1820 C C . HIS B 1 79 ? 5.699 -24.125 -17.781 1 92.25 79 HIS B C 1
ATOM 1822 O O . HIS B 1 79 ? 5.402 -25.312 -18.016 1 92.25 79 HIS B O 1
ATOM 1828 N N . CYS B 1 80 ? 5.246 -23.484 -16.719 1 91.19 80 CYS B N 1
ATOM 1829 C CA . CYS B 1 80 ? 4.43 -24.156 -15.711 1 91.19 80 CYS B CA 1
ATOM 1830 C C . CYS B 1 80 ? 3.045 -23.516 -15.617 1 91.19 80 CYS B C 1
ATOM 1832 O O . CYS B 1 80 ? 2.256 -23.859 -14.742 1 91.19 80 CYS B O 1
ATOM 1834 N N . GLN B 1 81 ? 2.752 -22.609 -16.484 1 88.88 81 GLN B N 1
ATOM 1835 C CA . GLN B 1 81 ? 1.451 -21.953 -16.453 1 88.88 81 GLN B CA 1
ATOM 1836 C C . GLN B 1 81 ? 0.331 -22.922 -16.812 1 88.88 81 GLN B C 1
ATOM 1838 O O . GLN B 1 81 ? 0.561 -23.906 -17.5 1 88.88 81 GLN B O 1
ATOM 1843 N N . LYS B 1 82 ? -0.792 -22.719 -16.188 1 87 82 LYS B N 1
ATOM 1844 C CA . LYS B 1 82 ? -1.988 -23.531 -16.422 1 87 82 LYS B CA 1
ATOM 1845 C C . LYS B 1 82 ? -1.803 -24.953 -15.898 1 87 82 LYS B C 1
ATOM 1847 O O . LYS B 1 82 ? -2.369 -25.906 -16.453 1 87 82 LYS B O 1
ATOM 1852 N N . ASN B 1 83 ? -0.925 -25.094 -14.938 1 87.75 83 ASN B N 1
ATOM 1853 C CA . ASN B 1 83 ? -0.672 -26.406 -14.344 1 87.75 83 ASN B CA 1
ATOM 1854 C C . ASN B 1 83 ? -1.024 -26.422 -12.859 1 87.75 83 ASN B C 1
ATOM 1856 O O . ASN B 1 83 ? -0.501 -27.25 -12.109 1 87.75 83 ASN B O 1
ATOM 1860 N N . GLY B 1 84 ? -1.737 -25.484 -12.438 1 91.75 84 GLY B N 1
ATOM 1861 C CA . GLY B 1 84 ? -2.289 -25.531 -11.094 1 91.75 84 GLY B CA 1
ATOM 1862 C C . GLY B 1 84 ? -1.442 -24.797 -10.078 1 91.75 84 GLY B C 1
ATOM 1863 O O . GLY B 1 84 ? -1.811 -24.719 -8.898 1 91.75 84 GLY B O 1
ATOM 1864 N N . ILE B 1 85 ? -0.342 -24.25 -10.461 1 94.19 85 ILE B N 1
ATOM 1865 C CA . ILE B 1 85 ? 0.564 -23.562 -9.547 1 94.19 85 ILE B CA 1
ATOM 1866 C C . ILE B 1 85 ? -0.13 -22.328 -8.953 1 94.19 85 ILE B C 1
ATOM 1868 O O . ILE B 1 85 ? -0.059 -22.094 -7.746 1 94.19 85 ILE B O 1
ATOM 1872 N N . GLY B 1 86 ? -0.84 -21.609 -9.82 1 95 86 GLY B N 1
ATOM 1873 C CA . GLY B 1 86 ? -1.599 -20.469 -9.344 1 95 86 GLY B CA 1
ATOM 1874 C C . GLY B 1 86 ? -2.637 -20.844 -8.297 1 95 86 GLY B C 1
ATOM 1875 O O . GLY B 1 86 ? -2.762 -20.172 -7.273 1 95 86 GLY B O 1
ATOM 1876 N N . SER B 1 87 ? -3.281 -21.922 -8.562 1 94.75 87 SER B N 1
ATOM 1877 C CA . SER B 1 87 ? -4.293 -22.422 -7.633 1 94.75 87 SER B CA 1
ATOM 1878 C C . SER B 1 87 ? -3.664 -22.844 -6.309 1 94.75 87 SER B C 1
ATOM 1880 O O . SER B 1 87 ? -4.211 -22.562 -5.238 1 94.75 87 SER B O 1
ATOM 1882 N N . LEU B 1 88 ? -2.592 -23.5 -6.418 1 95.06 88 LEU B N 1
ATOM 1883 C CA . LEU B 1 88 ? -1.866 -23.938 -5.227 1 95.06 88 LEU B CA 1
ATOM 1884 C C . LEU B 1 88 ? -1.472 -22.734 -4.367 1 95.06 88 LEU B C 1
ATOM 1886 O O . LEU B 1 88 ? -1.652 -22.766 -3.148 1 95.06 88 LEU B O 1
ATOM 1890 N N . ILE B 1 89 ? -1.001 -21.719 -4.977 1 96.81 89 ILE B N 1
ATOM 1891 C CA . ILE B 1 89 ? -0.56 -20.5 -4.293 1 96.81 89 ILE B CA 1
ATOM 1892 C C . ILE B 1 89 ? -1.753 -19.828 -3.625 1 96.81 89 ILE B C 1
ATOM 1894 O O . ILE B 1 89 ? -1.695 -19.484 -2.441 1 96.81 89 ILE B O 1
ATOM 1898 N N . LEU B 1 90 ? -2.865 -19.672 -4.355 1 97.38 90 LEU B N 1
ATOM 1899 C CA . LEU B 1 90 ? -4.027 -18.953 -3.848 1 97.38 90 LEU B CA 1
ATOM 1900 C C . LEU B 1 90 ? -4.668 -19.703 -2.686 1 97.38 90 LEU B C 1
ATOM 1902 O O . LEU B 1 90 ? -5.121 -19.094 -1.716 1 97.38 90 LEU B O 1
ATOM 1906 N N . ASN B 1 91 ? -4.695 -21.016 -2.793 1 96.56 91 ASN B N 1
ATOM 1907 C CA . ASN B 1 91 ? -5.219 -21.812 -1.696 1 96.56 91 ASN B CA 1
ATOM 1908 C C . ASN B 1 91 ? -4.375 -21.656 -0.433 1 96.56 91 ASN B C 1
ATOM 1910 O O . ASN B 1 91 ? -4.918 -21.484 0.66 1 96.56 91 ASN B O 1
ATOM 1914 N N . HIS B 1 92 ? -3.098 -21.719 -0.602 1 96.62 92 HIS B N 1
ATOM 1915 C CA . HIS B 1 92 ? -2.205 -21.547 0.539 1 96.62 92 HIS B CA 1
ATOM 1916 C C . HIS B 1 92 ? -2.346 -20.156 1.139 1 96.62 92 HIS B C 1
ATOM 1918 O O . HIS B 1 92 ? -2.395 -20 2.361 1 96.62 92 HIS B O 1
ATOM 1924 N N . LEU B 1 93 ? -2.402 -19.125 0.303 1 97.31 93 LEU B N 1
ATOM 1925 C CA . LEU B 1 93 ? -2.551 -17.75 0.76 1 97.31 93 LEU B CA 1
ATOM 1926 C C . LEU B 1 93 ? -3.832 -17.594 1.568 1 97.31 93 LEU B C 1
ATOM 1928 O O . LEU B 1 93 ? -3.824 -16.953 2.627 1 97.31 93 LEU B O 1
ATOM 1932 N N . ALA B 1 94 ? -4.906 -18.156 1.089 1 97.56 94 ALA B N 1
ATOM 1933 C CA . ALA B 1 94 ? -6.184 -18.047 1.791 1 97.56 94 ALA B CA 1
ATOM 1934 C C . ALA B 1 94 ? -6.094 -18.656 3.189 1 97.56 94 ALA B C 1
ATOM 1936 O O . ALA B 1 94 ? -6.535 -18.047 4.168 1 97.56 94 ALA B O 1
ATOM 1937 N N . ARG B 1 95 ? -5.531 -19.812 3.268 1 96.56 95 ARG B N 1
ATOM 1938 C CA . ARG B 1 95 ? -5.359 -20.469 4.559 1 96.56 95 ARG B CA 1
ATOM 1939 C C . ARG B 1 95 ? -4.508 -19.625 5.496 1 96.56 95 ARG B C 1
ATOM 1941 O O . ARG B 1 95 ? -4.844 -19.453 6.672 1 96.56 95 ARG B O 1
ATOM 1948 N N . HIS B 1 96 ? -3.461 -19.109 4.961 1 95.56 96 HIS B N 1
ATOM 1949 C CA . HIS B 1 96 ? -2.568 -18.25 5.738 1 95.56 96 HIS B CA 1
ATOM 1950 C C . HIS B 1 96 ? -3.295 -17.016 6.25 1 95.56 96 HIS B C 1
ATOM 1952 O O . HIS B 1 96 ? -3.154 -16.656 7.418 1 95.56 96 HIS B O 1
ATOM 1958 N N . CYS B 1 97 ? -4.055 -16.391 5.414 1 96.56 97 CYS B N 1
ATOM 1959 C CA . CYS B 1 97 ? -4.785 -15.172 5.766 1 96.56 97 CYS B CA 1
ATOM 1960 C C . CYS B 1 97 ? -5.832 -15.453 6.832 1 96.56 97 CYS B C 1
ATOM 1962 O O . CYS B 1 97 ? -6.027 -14.648 7.746 1 96.56 97 CYS B O 1
ATOM 1964 N N . ILE B 1 98 ? -6.441 -16.609 6.742 1 96.44 98 ILE B N 1
ATOM 1965 C CA . ILE B 1 98 ? -7.426 -17.016 7.742 1 96.44 98 ILE B CA 1
ATOM 1966 C C . ILE B 1 98 ? -6.742 -17.188 9.094 1 96.44 98 ILE B C 1
ATOM 1968 O O . ILE B 1 98 ? -7.25 -16.734 10.125 1 96.44 98 ILE B O 1
ATOM 1972 N N . GLU B 1 99 ? -5.609 -17.797 9.094 1 94.69 99 GLU B N 1
ATOM 1973 C CA . GLU B 1 99 ? -4.844 -18 10.32 1 94.69 99 GLU B CA 1
ATOM 1974 C C . GLU B 1 99 ? -4.441 -16.672 10.945 1 94.69 99 GLU B C 1
ATOM 1976 O O . GLU B 1 99 ? -4.352 -16.562 12.172 1 94.69 99 GLU B O 1
ATOM 1981 N N . LYS B 1 100 ? -4.27 -15.695 10.102 1 93 100 LYS B N 1
ATOM 1982 C CA . LYS B 1 100 ? -3.875 -14.367 10.578 1 93 100 LYS B CA 1
ATOM 1983 C C . LYS B 1 100 ? -5.098 -13.508 10.867 1 93 100 LYS B C 1
ATOM 1985 O O . LYS B 1 100 ? -4.977 -12.297 11.086 1 93 100 LYS B O 1
ATOM 1990 N N . GLN B 1 101 ? -6.262 -14.109 10.703 1 94.31 101 GLN B N 1
ATOM 1991 C CA . GLN B 1 101 ? -7.535 -13.5 11.062 1 94.31 101 GLN B CA 1
ATOM 1992 C C . GLN B 1 101 ? -7.922 -12.406 10.07 1 94.31 101 GLN B C 1
ATOM 1994 O O . GLN B 1 101 ? -8.625 -11.461 10.43 1 94.31 101 GLN B O 1
ATOM 1999 N N . ALA B 1 102 ? -7.363 -12.469 8.93 1 96.69 102 ALA B N 1
ATOM 2000 C CA . ALA B 1 102 ? -7.871 -11.602 7.863 1 96.69 102 ALA B CA 1
ATOM 2001 C C . ALA B 1 102 ? -9.289 -12 7.461 1 96.69 102 ALA B C 1
ATOM 2003 O O . ALA B 1 102 ? -9.656 -13.18 7.539 1 96.69 102 ALA B O 1
ATOM 2004 N N . GLU B 1 103 ? -10.031 -10.977 6.918 1 97.69 103 GLU B N 1
ATOM 2005 C CA . GLU B 1 103 ? -11.414 -11.227 6.531 1 97.69 103 GLU B CA 1
ATOM 2006 C C . GLU B 1 103 ? -11.57 -11.219 5.016 1 97.69 103 GLU B C 1
ATOM 2008 O O . GLU B 1 103 ? -12.57 -11.711 4.484 1 97.69 103 GLU B O 1
ATOM 2013 N N . ARG B 1 104 ? -10.57 -10.594 4.375 1 98 104 ARG B N 1
ATOM 2014 C CA . ARG B 1 104 ? -10.672 -10.477 2.926 1 98 104 ARG B CA 1
ATOM 2015 C C . ARG B 1 104 ? -9.289 -10.398 2.285 1 98 104 ARG B C 1
ATOM 2017 O O . ARG B 1 104 ? -8.328 -9.969 2.924 1 98 104 ARG B O 1
ATOM 2024 N N . ILE B 1 105 ? -9.234 -10.805 1.068 1 98.44 105 ILE B N 1
ATOM 2025 C CA . ILE B 1 105 ? -8.07 -10.641 0.211 1 98.44 105 ILE B CA 1
ATOM 2026 C C . ILE B 1 105 ? -8.422 -9.758 -0.983 1 98.44 105 ILE B C 1
ATOM 2028 O O . ILE B 1 105 ? -9.445 -9.977 -1.64 1 98.44 105 ILE B O 1
ATOM 2032 N N . LEU B 1 106 ? -7.609 -8.773 -1.194 1 98.31 106 LEU B N 1
ATOM 2033 C CA . LEU B 1 106 ? -7.789 -7.871 -2.33 1 98.31 106 LEU B CA 1
ATOM 2034 C C . LEU B 1 106 ? -6.684 -8.07 -3.361 1 98.31 106 LEU B C 1
ATOM 2036 O O . LEU B 1 106 ? -5.621 -8.602 -3.043 1 98.31 106 LEU B O 1
ATOM 2040 N N . LEU B 1 107 ? -6.953 -7.633 -4.523 1 97.94 107 LEU B N 1
ATOM 2041 C CA . LEU B 1 107 ? -5.914 -7.504 -5.543 1 97.94 107 LEU B CA 1
ATOM 2042 C C . LEU B 1 107 ? -6.34 -6.52 -6.625 1 97.94 107 LEU B C 1
ATOM 2044 O O . LEU B 1 107 ? -7.5 -6.113 -6.684 1 97.94 107 LEU B O 1
ATOM 2048 N N . GLU B 1 108 ? -5.379 -6.109 -7.367 1 96.38 108 GLU B N 1
ATOM 2049 C CA . GLU B 1 108 ? -5.566 -5.273 -8.547 1 96.38 108 GLU B CA 1
ATOM 2050 C C . GLU B 1 108 ? -5.039 -5.961 -9.805 1 96.38 108 GLU B C 1
ATOM 2052 O O . GLU B 1 108 ? -3.939 -6.523 -9.789 1 96.38 108 GLU B O 1
ATOM 2057 N N . VAL B 1 109 ? -5.852 -5.938 -10.859 1 96.12 109 VAL B N 1
ATOM 2058 C CA . VAL B 1 109 ? -5.469 -6.637 -12.078 1 96.12 109 VAL B CA 1
ATOM 2059 C C . VAL B 1 109 ? -5.895 -5.816 -13.297 1 96.12 109 VAL B C 1
ATOM 2061 O O . VAL B 1 109 ? -6.938 -5.16 -13.273 1 96.12 109 VAL B O 1
ATOM 2064 N N . ARG B 1 110 ? -5.027 -5.898 -14.305 1 93.75 110 ARG B N 1
ATOM 2065 C CA . ARG B 1 110 ? -5.395 -5.246 -15.555 1 93.75 110 ARG B CA 1
ATOM 2066 C C . ARG B 1 110 ? -6.633 -5.891 -16.172 1 93.75 110 ARG B C 1
ATOM 2068 O O . ARG B 1 110 ? -6.773 -7.113 -16.156 1 93.75 110 ARG B O 1
ATOM 2075 N N . ALA B 1 111 ? -7.418 -5.074 -16.766 1 95.31 111 ALA B N 1
ATOM 2076 C CA . ALA B 1 111 ? -8.672 -5.555 -17.344 1 95.31 111 ALA B CA 1
ATOM 2077 C C . ALA B 1 111 ? -8.406 -6.469 -18.547 1 95.31 111 ALA B C 1
ATOM 2079 O O . ALA B 1 111 ? -9.242 -7.297 -18.906 1 95.31 111 ALA B O 1
ATOM 2080 N N . ASP B 1 112 ? -7.242 -6.34 -19.125 1 93.25 112 ASP B N 1
ATOM 2081 C CA . ASP B 1 112 ? -6.938 -7.129 -20.312 1 93.25 112 ASP B CA 1
ATOM 2082 C C . ASP B 1 112 ? -6.211 -8.414 -19.938 1 93.25 112 ASP B C 1
ATOM 2084 O O . ASP B 1 112 ? -5.879 -9.219 -20.828 1 93.25 112 ASP B O 1
ATOM 2088 N N . ASN B 1 113 ? -5.941 -8.609 -18.688 1 92.94 113 ASN B N 1
ATOM 2089 C CA . ASN B 1 113 ? -5.332 -9.852 -18.25 1 92.94 113 ASN B CA 1
ATOM 2090 C C . ASN B 1 113 ? -6.379 -10.938 -18.016 1 92.94 113 ASN B C 1
ATOM 2092 O O . ASN B 1 113 ? -6.617 -11.344 -16.875 1 92.94 113 ASN B O 1
ATOM 2096 N N . LEU B 1 114 ? -6.844 -11.469 -19.047 1 94.62 114 LEU B N 1
ATOM 2097 C CA . LEU B 1 114 ? -7.988 -12.367 -19.016 1 94.62 114 LEU B CA 1
ATOM 2098 C C . LEU B 1 114 ? -7.633 -13.68 -18.312 1 94.62 114 LEU B C 1
ATOM 2100 O O . LEU B 1 114 ? -8.469 -14.258 -17.625 1 94.62 114 LEU B O 1
ATOM 2104 N N . ALA B 1 115 ? -6.469 -14.133 -18.516 1 92.25 115 ALA B N 1
ATOM 2105 C CA . ALA B 1 115 ? -6.043 -15.375 -17.891 1 92.25 115 ALA B C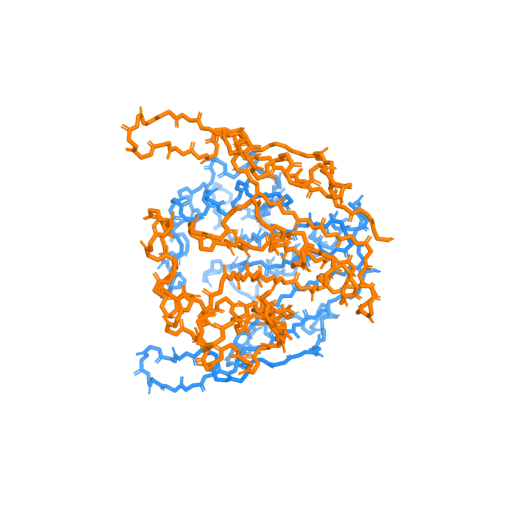A 1
ATOM 2106 C C . ALA B 1 115 ? -6.047 -15.258 -16.375 1 92.25 115 ALA B C 1
ATOM 2108 O O . ALA B 1 115 ? -6.531 -16.156 -15.672 1 92.25 115 ALA B O 1
ATOM 2109 N N . ALA B 1 116 ? -5.508 -14.203 -15.867 1 94.31 116 ALA B N 1
ATOM 2110 C CA . ALA B 1 116 ? -5.48 -13.984 -14.422 1 94.31 116 ALA B CA 1
ATOM 2111 C C . ALA B 1 116 ? -6.891 -13.805 -13.867 1 94.31 116 ALA B C 1
ATOM 2113 O O . ALA B 1 116 ? -7.223 -14.352 -12.812 1 94.31 116 ALA B O 1
ATOM 2114 N N . ILE B 1 117 ? -7.691 -13.055 -14.586 1 96.75 117 ILE B N 1
ATOM 2115 C CA . ILE B 1 117 ? -9.062 -12.805 -14.164 1 96.75 117 ILE B CA 1
ATOM 2116 C C . ILE B 1 117 ? -9.82 -14.125 -14.039 1 96.75 117 ILE B C 1
ATOM 2118 O O . ILE B 1 117 ? -10.539 -14.344 -13.062 1 96.75 117 ILE B O 1
ATOM 2122 N N . ALA B 1 118 ? -9.641 -14.984 -14.992 1 95.75 118 ALA B N 1
ATOM 2123 C CA . ALA B 1 118 ? -10.281 -16.297 -14.953 1 95.75 118 ALA B CA 1
ATOM 2124 C C . ALA B 1 118 ? -9.836 -17.094 -13.727 1 95.75 118 ALA B C 1
ATOM 2126 O O . ALA B 1 118 ? -10.648 -17.75 -13.078 1 95.75 118 ALA B O 1
ATOM 2127 N N . LEU B 1 119 ? -8.57 -17.031 -13.445 1 95.25 119 LEU B N 1
ATOM 2128 C CA . LEU B 1 119 ? -8.023 -17.703 -12.266 1 95.25 119 LEU B CA 1
ATOM 2129 C C . LEU B 1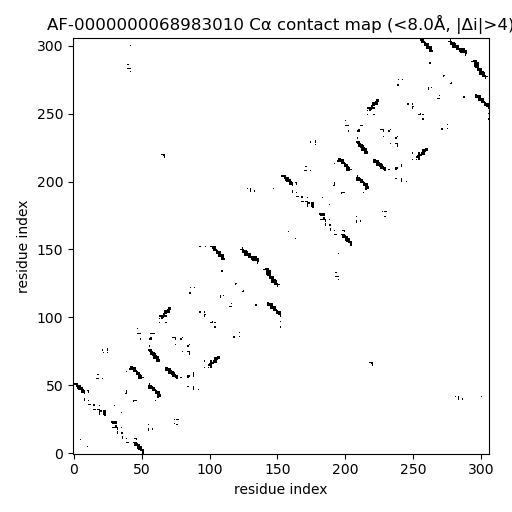 119 ? -8.672 -17.172 -10.992 1 95.25 119 LEU B C 1
ATOM 2131 O O . LEU B 1 119 ? -9.117 -17.953 -10.141 1 95.25 119 LEU B O 1
ATOM 2135 N N . TYR B 1 120 ? -8.734 -15.859 -10.867 1 97.81 120 TYR B N 1
ATOM 2136 C CA . TYR B 1 120 ? -9.273 -15.242 -9.656 1 97.81 120 TYR B CA 1
ATOM 2137 C C . TYR B 1 120 ? -10.75 -15.562 -9.484 1 97.81 120 TYR B C 1
ATOM 2139 O O . TYR B 1 120 ? -11.203 -15.852 -8.375 1 97.81 120 TYR B O 1
ATOM 2147 N N . LYS B 1 121 ? -11.453 -15.547 -10.57 1 97.62 121 LYS B N 1
ATOM 2148 C CA . LYS B 1 121 ? -12.875 -15.883 -10.516 1 97.62 121 LYS B CA 1
ATOM 2149 C C . LYS B 1 121 ? -13.078 -17.328 -10.07 1 97.62 121 LYS B C 1
ATOM 2151 O O . LYS B 1 121 ? -13.969 -17.625 -9.266 1 97.62 121 LYS B O 1
ATOM 2156 N N . LYS B 1 122 ? -12.258 -18.156 -10.617 1 96.12 122 LYS B N 1
ATOM 2157 C CA . LYS B 1 122 ? -12.32 -19.562 -10.234 1 96.12 122 LYS B CA 1
ATOM 2158 C C . LYS B 1 122 ? -12.102 -19.75 -8.734 1 96.12 122 LYS B C 1
ATOM 2160 O O . LYS B 1 122 ? -12.625 -20.688 -8.133 1 96.12 122 LYS B O 1
ATOM 2165 N N . PHE B 1 123 ? -11.445 -18.812 -8.133 1 96.88 123 PHE B N 1
ATOM 2166 C CA . PHE B 1 123 ? -11.109 -18.906 -6.719 1 96.88 123 PHE B CA 1
ATOM 2167 C C . PHE B 1 123 ? -11.984 -17.984 -5.891 1 96.88 123 PHE B C 1
ATOM 2169 O O . PHE B 1 123 ? -11.578 -17.516 -4.828 1 96.88 123 PHE B O 1
ATOM 2176 N N . ASP B 1 124 ? -13.07 -17.594 -6.395 1 97.56 124 ASP B N 1
ATOM 2177 C CA . ASP B 1 124 ? -14.156 -16.906 -5.703 1 97.56 124 ASP B CA 1
ATOM 2178 C C . ASP B 1 124 ? -13.789 -15.445 -5.43 1 97.56 124 ASP B C 1
ATOM 2180 O O . ASP B 1 124 ? -14.234 -14.867 -4.438 1 97.56 124 ASP B O 1
ATOM 2184 N N . PHE B 1 125 ? -12.898 -14.922 -6.242 1 98.56 125 PHE B N 1
ATOM 2185 C CA . PHE B 1 125 ? -12.734 -13.477 -6.273 1 98.56 125 PHE B CA 1
ATOM 2186 C C . PHE B 1 125 ? -13.82 -12.828 -7.121 1 98.56 125 PHE B C 1
ATOM 2188 O O . PHE B 1 125 ? -14.25 -13.383 -8.133 1 98.56 125 PHE B O 1
ATOM 2195 N N . HIS B 1 126 ? -14.227 -11.633 -6.68 1 98.19 126 HIS B N 1
ATOM 2196 C CA . HIS B 1 126 ? -15.18 -10.852 -7.465 1 98.19 126 HIS B CA 1
ATOM 2197 C C . HIS B 1 126 ? -14.766 -9.383 -7.523 1 98.19 126 HIS B C 1
ATOM 2199 O O . HIS B 1 126 ? -14.125 -8.875 -6.602 1 98.19 126 HIS B O 1
ATOM 2205 N N . GLN B 1 127 ? -15.148 -8.727 -8.562 1 97.88 127 GLN B N 1
ATOM 2206 C CA . GLN B 1 127 ? -14.766 -7.332 -8.781 1 97.88 127 GLN B CA 1
ATOM 2207 C C . GLN B 1 127 ? -15.562 -6.395 -7.887 1 97.88 127 GLN B C 1
ATOM 2209 O O . GLN B 1 127 ? -16.781 -6.523 -7.773 1 97.88 127 GLN B O 1
ATOM 2214 N N . ILE B 1 128 ? -14.898 -5.484 -7.246 1 97 128 ILE B N 1
ATOM 2215 C CA . ILE B 1 128 ? -15.617 -4.582 -6.355 1 97 128 ILE B CA 1
ATOM 2216 C C . ILE B 1 128 ? -15.398 -3.137 -6.793 1 97 128 ILE B C 1
ATOM 2218 O O . ILE B 1 128 ? -16.094 -2.229 -6.336 1 97 128 ILE B O 1
ATOM 2222 N N . ASP B 1 129 ? -14.414 -2.881 -7.57 1 95.19 129 ASP B N 1
ATOM 2223 C CA . ASP B 1 129 ? -14.117 -1.521 -8.008 1 95.19 129 ASP B CA 1
ATOM 2224 C C . ASP B 1 129 ? -13.352 -1.524 -9.328 1 95.19 129 ASP B C 1
ATOM 2226 O O . ASP B 1 129 ? -12.93 -2.58 -9.805 1 95.19 129 ASP B O 1
ATOM 2230 N N . THR B 1 130 ? -13.266 -0.354 -9.977 1 93.5 130 THR B N 1
ATOM 2231 C CA . THR B 1 130 ? -12.516 -0.15 -11.211 1 93.5 130 THR B CA 1
ATOM 2232 C C . THR B 1 130 ? -11.812 1.207 -11.195 1 93.5 130 THR B C 1
ATOM 2234 O O . THR B 1 130 ? -12.406 2.211 -10.789 1 93.5 130 THR B O 1
ATOM 2237 N N . ARG B 1 131 ? -10.516 1.18 -11.5 1 86.69 131 ARG B N 1
ATOM 2238 C CA . ARG B 1 131 ? -9.789 2.414 -11.773 1 86.69 131 ARG B CA 1
ATOM 2239 C C . ARG B 1 131 ? -9.672 2.652 -13.273 1 86.69 131 ARG B C 1
ATOM 2241 O O . ARG B 1 131 ? -8.867 1.999 -13.953 1 86.69 131 ARG B O 1
ATOM 2248 N N . ALA B 1 132 ? -10.328 3.693 -13.68 1 84.12 132 ALA B N 1
ATOM 2249 C CA . ALA B 1 132 ? -10.438 3.92 -15.117 1 84.12 132 ALA B CA 1
ATOM 2250 C C . ALA B 1 132 ? -9.109 4.398 -15.695 1 84.12 132 ALA B C 1
ATOM 2252 O O . ALA B 1 132 ? -8.453 5.27 -15.117 1 84.12 132 ALA B O 1
ATOM 2253 N N . SER B 1 133 ? -8.695 3.787 -16.797 1 80.94 133 SER B N 1
ATOM 2254 C CA . SER B 1 133 ? -7.547 4.184 -17.609 1 80.94 133 SER B CA 1
ATOM 2255 C C . SER B 1 133 ? -6.281 4.293 -16.766 1 80.94 133 SER B C 1
ATOM 2257 O O . SER B 1 133 ? -5.504 5.238 -16.922 1 80.94 133 SER B O 1
ATOM 2259 N N . TYR B 1 134 ? -6.227 3.469 -15.953 1 77.62 134 TYR B N 1
ATOM 2260 C CA . TYR B 1 134 ? -5.113 3.5 -15.008 1 77.62 134 TYR B CA 1
ATOM 2261 C C . TYR B 1 134 ? -3.82 3.045 -15.672 1 77.62 134 TYR B C 1
ATOM 2263 O O . TYR B 1 134 ? -2.771 3.668 -15.5 1 77.62 134 TYR B O 1
ATOM 2271 N N . TYR B 1 135 ? -3.957 2.07 -16.391 1 75.56 135 TYR B N 1
ATOM 2272 C CA . TYR B 1 135 ? -2.787 1.525 -17.078 1 75.56 135 TYR B CA 1
ATOM 2273 C C . TYR B 1 135 ? -2.691 2.055 -18.5 1 75.56 135 TYR B C 1
ATOM 2275 O O . TYR B 1 135 ? -3.695 2.467 -19.078 1 75.56 135 TYR B O 1
ATOM 2283 N N . GLN B 1 136 ? -1.491 2.232 -18.875 1 75.38 136 GLN B N 1
ATOM 2284 C CA . GLN B 1 136 ? -1.24 2.498 -20.281 1 75.38 136 GLN B CA 1
ATOM 2285 C C . GLN B 1 136 ? -0.348 1.422 -20.891 1 75.38 136 GLN B C 1
ATOM 2287 O O . GLN B 1 136 ? 0.726 1.125 -20.359 1 75.38 136 GLN B O 1
ATOM 2292 N N . ASP B 1 137 ? -0.875 0.912 -21.953 1 72.56 137 ASP B N 1
ATOM 2293 C CA . ASP B 1 137 ? -0.061 -0.069 -22.656 1 72.56 137 ASP B CA 1
ATOM 2294 C C . ASP B 1 137 ? 1.196 0.577 -23.234 1 72.56 137 ASP B C 1
ATOM 2296 O O . ASP B 1 137 ? 1.116 1.6 -23.922 1 72.56 137 ASP B O 1
ATOM 2300 N N . LYS B 1 138 ? 2.207 0.122 -22.781 1 71 138 LYS B N 1
ATOM 2301 C CA . LYS B 1 138 ? 3.461 0.721 -23.219 1 71 138 LYS B CA 1
ATOM 2302 C C . LYS B 1 138 ? 3.592 0.651 -24.75 1 71 138 LYS B C 1
ATOM 2304 O O . LYS B 1 138 ? 4.219 1.516 -25.359 1 71 138 LYS B O 1
ATOM 2309 N N . LYS B 1 139 ? 3.053 -0.376 -25.281 1 71.31 139 LYS B N 1
ATOM 2310 C CA . LYS B 1 139 ? 3.234 -0.574 -26.719 1 71.31 139 LYS B CA 1
ATOM 2311 C C . LYS B 1 139 ? 2.166 0.169 -27.516 1 71.31 139 LYS B C 1
ATOM 2313 O O . LYS B 1 139 ? 2.482 0.896 -28.453 1 71.31 139 LYS B O 1
ATOM 2318 N N . THR B 1 140 ? 1.014 0.098 -27.203 1 76.06 140 THR B N 1
ATOM 2319 C CA . THR B 1 140 ? -0.096 0.619 -28 1 76.06 140 THR B CA 1
ATOM 2320 C C . THR B 1 140 ? -0.565 1.964 -27.453 1 76.06 140 THR B C 1
ATOM 2322 O O . THR B 1 140 ? -1.322 2.678 -28.109 1 76.06 140 THR B O 1
ATOM 2325 N N . HIS B 1 141 ? -0.134 2.227 -26.25 1 77.94 141 HIS B N 1
ATOM 2326 C CA . HIS B 1 141 ? -0.516 3.455 -25.562 1 77.94 141 HIS B CA 1
ATOM 2327 C C . HIS B 1 141 ? -2 3.451 -25.219 1 77.94 141 HIS B C 1
ATOM 2329 O O . HIS B 1 141 ? -2.584 4.508 -24.953 1 77.94 141 HIS B O 1
ATOM 2335 N N . GLN B 1 142 ? -2.543 2.258 -25.375 1 83.44 142 GLN B N 1
ATOM 2336 C CA . GLN B 1 142 ? -3.945 2.135 -25 1 83.44 142 GLN B CA 1
ATOM 2337 C C . GLN B 1 142 ? -4.113 2.197 -23.484 1 83.44 142 GLN B C 1
ATOM 2339 O O . GLN B 1 142 ? -3.318 1.615 -22.734 1 83.44 142 GLN B O 1
ATOM 2344 N N . LYS B 1 143 ? -5.168 2.939 -23.094 1 88.06 143 LYS B N 1
ATOM 2345 C CA . LYS B 1 143 ? -5.504 3.012 -21.672 1 88.06 143 LYS B CA 1
ATOM 2346 C C . LYS B 1 143 ? -6.293 1.783 -21.234 1 88.06 143 LYS B C 1
ATOM 2348 O O . LYS B 1 143 ? -7.168 1.307 -21.953 1 88.06 143 LYS B O 1
ATOM 2353 N N . ILE B 1 144 ? -5.852 1.149 -20.219 1 91.06 144 ILE B N 1
ATOM 2354 C CA . ILE B 1 144 ? -6.488 -0.061 -19.703 1 91.06 144 ILE B CA 1
ATOM 2355 C C . ILE B 1 144 ? -6.926 0.157 -18.25 1 91.06 144 ILE B C 1
ATOM 2357 O O . ILE B 1 144 ? -6.172 0.71 -17.453 1 91.06 144 ILE B O 1
ATOM 2361 N N . ASP B 1 145 ? -8.07 -0.312 -17.969 1 93.31 145 ASP B N 1
ATOM 2362 C CA . ASP B 1 145 ? -8.602 -0.194 -16.609 1 93.31 145 ASP B CA 1
ATOM 2363 C C . ASP B 1 145 ? -7.895 -1.147 -15.656 1 93.31 145 ASP B C 1
ATOM 2365 O O . ASP B 1 145 ? -7.375 -2.186 -16.078 1 93.31 145 ASP B O 1
ATOM 2369 N N . ALA B 1 146 ? -7.805 -0.707 -14.445 1 94.06 146 ALA B N 1
ATOM 2370 C CA . ALA B 1 146 ? -7.438 -1.598 -13.352 1 94.06 146 ALA B CA 1
ATOM 2371 C C . ALA B 1 146 ? -8.672 -2.078 -12.594 1 94.06 146 ALA B C 1
ATOM 2373 O O . ALA B 1 146 ? -9.531 -1.274 -12.219 1 94.06 146 ALA B O 1
ATOM 2374 N N . LEU B 1 147 ? -8.789 -3.365 -12.438 1 97.31 147 LEU B N 1
ATOM 2375 C CA . LEU B 1 147 ? -9.898 -3.951 -11.703 1 97.31 147 LEU B CA 1
ATOM 2376 C C . LEU B 1 147 ? -9.477 -4.348 -10.289 1 97.31 147 LEU B C 1
ATOM 2378 O O . LEU B 1 147 ? -8.391 -4.906 -10.102 1 97.31 147 LEU B O 1
ATOM 2382 N N . ILE B 1 148 ? -10.312 -3.99 -9.352 1 97.69 1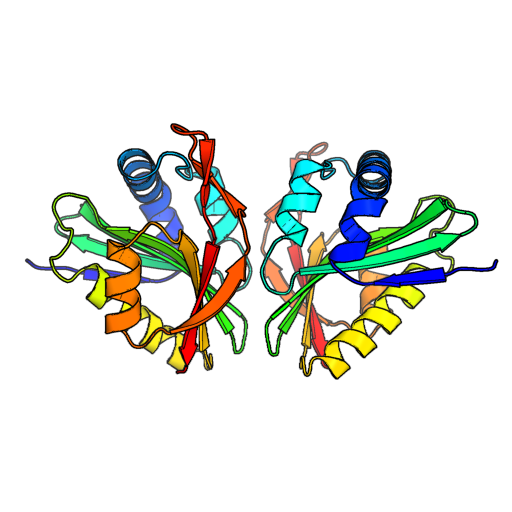48 ILE B N 1
ATOM 2383 C CA . ILE B 1 148 ? -10.062 -4.406 -7.977 1 97.69 148 ILE B CA 1
ATOM 2384 C C . ILE B 1 148 ? -10.961 -5.59 -7.625 1 97.69 148 ILE B C 1
ATOM 2386 O O . ILE B 1 148 ? -12.188 -5.504 -7.742 1 97.69 148 ILE B O 1
ATOM 2390 N N . PHE B 1 149 ? -10.344 -6.672 -7.281 1 98.56 149 PHE B N 1
ATOM 2391 C CA . PHE B 1 149 ? -11.062 -7.887 -6.914 1 98.56 149 PHE B CA 1
ATOM 2392 C C . PHE B 1 149 ? -10.93 -8.156 -5.418 1 98.56 149 PHE B C 1
ATOM 2394 O O . PHE B 1 149 ? -9.945 -7.754 -4.793 1 98.56 149 PHE B O 1
ATOM 2401 N N . GLN B 1 150 ? -11.914 -8.875 -4.945 1 98.25 150 GLN B N 1
ATOM 2402 C CA . GLN B 1 150 ? -11.938 -9.258 -3.537 1 98.25 150 GLN B CA 1
ATOM 2403 C C . GLN B 1 150 ? -12.383 -10.703 -3.367 1 98.25 150 GLN B C 1
ATOM 2405 O O . GLN B 1 150 ? -13.219 -11.203 -4.125 1 98.25 150 GLN B O 1
ATOM 2410 N N . LYS B 1 151 ? -11.789 -11.328 -2.43 1 98.38 151 LYS B N 1
ATOM 2411 C CA . LYS B 1 151 ? -12.281 -12.602 -1.907 1 98.38 151 LYS B CA 1
ATOM 2412 C C . LYS B 1 151 ? -12.57 -12.508 -0.412 1 98.38 151 LYS B C 1
ATOM 2414 O O . LYS B 1 151 ? -11.688 -12.148 0.374 1 98.38 151 LYS B O 1
ATOM 2419 N N . LEU B 1 152 ? -13.781 -12.781 -0.044 1 97.75 152 LEU B N 1
ATOM 2420 C CA . LEU B 1 152 ? -14.125 -12.859 1.371 1 97.75 152 LEU B CA 1
ATOM 2421 C C . LEU B 1 152 ? -13.68 -14.195 1.966 1 97.75 152 LEU B C 1
ATOM 2423 O O . LEU B 1 152 ? -13.844 -15.242 1.338 1 97.75 152 LEU B O 1
ATOM 2427 N N . LEU B 1 153 ? -13.148 -14.117 3.148 1 96.81 153 LEU B N 1
ATOM 2428 C CA . LEU B 1 153 ? -12.625 -15.328 3.779 1 96.81 153 LEU B CA 1
ATOM 2429 C C . LEU B 1 153 ? -13.578 -15.828 4.859 1 96.81 153 LEU B C 1
ATOM 2431 O O . LEU B 1 153 ? -14.305 -15.039 5.469 1 96.81 153 LEU B O 1
#

Secondary structure (DSSP, 8-state):
---EEEESHHHHHHHHHHHHHHHHHH-TT---HHHHHHHHTSTTEEEEEEEETTEEEEEEEEEEETTEEEEEEEEE-GGGTTTTHHHHHHHHHHHHHHHTT--EEEEEEETT-HHHHHHHHHTT-EEEEEEEEEEE-TTT--EEEEEEEEEE-/---EEEESHHHHHHHHHHHHHHHHHH-TT---HHHHHHHHTSTTEEEEEEEETTEEEEEEEEEEETTEEEEEEEEE-GGGTTTTHHHHHHHHHHHHHHHTT--EEEEEEETT-HHHHHHHHHTT-EEEEEEEEEEE-TTT--EEEEEEEEEE-

Solvent-accessible surface area (backbone atoms only — not comparable to full-atom values): 16440 Å² total; per-residue (Å²): 131,78,70,44,81,46,70,36,51,74,54,40,69,78,38,36,63,60,50,20,52,52,28,57,76,74,37,95,80,42,46,45,50,67,55,50,52,54,54,42,61,37,88,46,24,29,36,38,38,33,30,41,96,91,35,74,43,30,37,35,35,32,33,46,55,63,49,41,26,33,50,75,44,72,51,57,38,79,94,48,54,96,66,51,55,69,55,54,50,53,54,51,49,50,54,52,37,49,76,63,58,24,44,31,40,34,35,72,42,54,64,82,42,56,70,60,50,52,53,39,45,75,67,58,32,45,77,77,49,73,34,78,57,62,39,62,38,84,84,79,60,44,67,33,35,31,33,29,32,36,26,78,103,130,76,70,44,79,46,71,37,52,74,54,40,71,77,39,34,64,60,50,21,52,52,29,56,74,72,38,96,80,42,47,45,51,66,55,49,51,55,54,41,62,37,86,45,26,28,36,38,39,34,29,40,96,93,36,76,44,30,39,34,37,33,32,46,54,65,51,39,26,33,50,76,43,75,50,56,37,79,94,48,54,96,66,52,54,68,56,53,50,52,54,51,50,51,53,51,37,48,75,62,58,24,44,31,38,34,35,71,42,54,66,83,42,55,69,59,50,52,54,39,44,74,68,58,32,44,77,78,49,72,35,76,56,62,39,60,38,85,83,76,61,43,66,33,36,32,34,30,32,36,25,80,102

pLDDT: mean 92.27, std 7.11, range [61.56, 98.56]

Sequence (306 aa):
MNVSLIEGSLVAKYYLEKLARLESELFNDAWDVLAISSVLSGFGAGVIVVESDQEVLGYCIYQAVFEVAEILRIATAKHCQKNGIGSLILNHLARHCIEKQAERILLEVRADNLAAIALYKKFDFHQIDTRASYYQDKKTHQKIDALIFQKLLMNVSLIEGSLVAKYYLEKLARLESELFNDAWDVLAISSVLSGFGAGVIVVESDQEVLGYCIYQAVFEVAEILRIATAKHCQKNGIGSLILNHLARHCIEKQAERILLEVRADNLAAIALYKKFDFHQIDTRASYYQDKKTHQKIDALIFQKLL

Organism: NCBI:txid743974

Foldseek 3Di:
DDKDKDKDLVVCVVCLQLQQVQQVVPDPPGDHSVRSNVQSPDAQWMKMFIDDPNHTQWMWIWGADAQEIETEDIDGRPVCPPVCPLVVHVVVVVVVNVVSVHFKYKYKDWPPPVVVVVVCVVVVKDFDDKAWQPDADPVPRDRIIITMIMDTD/DDKDKDKDLVVCVVCLQLQQVQQVVPDPPGDHSVRSNVQSPDAQWMKMFIDDPNHTQWMWIWGADAQEIETEDIDGRPVCPPVCPLVVHVVVVVVVNVVSVHFKYKYKDWPPPVVVVVVCVVVVKDFDDKAWQPDADPVPRDRIIITMIMDTD

InterPro domains:
  IPR000182 GNAT domain [PF00583] (34-125)
  IPR000182 GNAT domain [PS51186] (6-153)
  IPR006464 N-acetyltransferase RimI/Ard1 [TIGR01575] (16-147)
  IPR016181 Acyl-CoA N-acyltransferase [SSF55729] (16-138)

Nearest PDB structures (foldseek):
  2cnt-assembly4_D  TM=9.316E-01  e=2.085E-13  Salmonella enterica subsp. enterica serovar Typhimurium str. LT2
  5isv-assembly2_B  TM=9.391E-01  e=7.814E-13  Escherichia coli O157:H7
  5c82-assembly1_A-2  TM=8.966E-01  e=4.902E-09  Streptomyces noursei
  8g0l-assembly1_A  TM=8.005E-01  e=9.793E-09  Homo sapiens
  1q2y-assembly1_A  TM=7.141E-01  e=6.070E-08  Bacillus subtilis